Protein AF-A0A9P7BSB3-F1 (afdb_monomer)

Structure (mmCIF, N/CA/C/O backbone):
data_AF-A0A9P7BSB3-F1
#
_entry.id   AF-A0A9P7BSB3-F1
#
loop_
_atom_site.group_PDB
_atom_site.id
_atom_site.type_symbol
_atom_site.label_atom_id
_atom_site.label_alt_id
_atom_site.label_comp_id
_atom_site.label_asym_id
_atom_site.label_entity_id
_atom_site.label_seq_id
_atom_site.pdbx_PDB_ins_code
_atom_site.Cartn_x
_atom_site.Cartn_y
_atom_site.Cartn_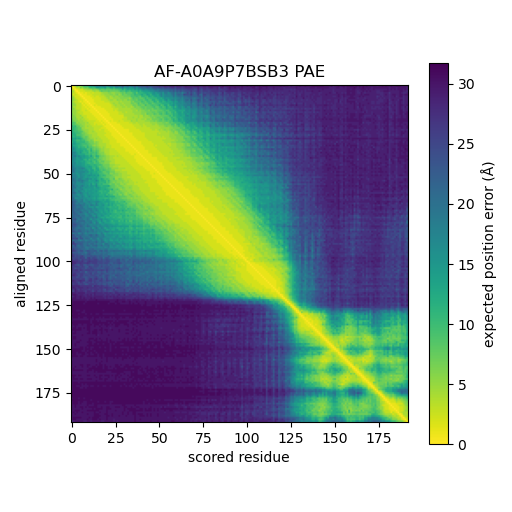z
_atom_site.occupancy
_atom_site.B_iso_or_equiv
_atom_site.auth_seq_id
_atom_site.auth_comp_id
_atom_site.auth_asym_id
_atom_site.auth_atom_id
_atom_site.pdbx_PDB_model_num
ATOM 1 N N . MET A 1 1 ? 65.773 14.808 -82.970 1.00 57.97 1 MET A N 1
ATOM 2 C CA . MET A 1 1 ? 66.003 14.255 -81.612 1.00 57.97 1 MET A CA 1
ATOM 3 C C . MET A 1 1 ? 65.118 14.932 -80.564 1.00 57.97 1 MET A C 1
ATOM 5 O O . MET A 1 1 ? 64.628 14.236 -79.691 1.00 57.97 1 MET A O 1
ATOM 9 N N . THR A 1 2 ? 64.857 16.239 -80.660 1.00 67.69 2 THR A N 1
ATOM 10 C CA . THR A 1 2 ? 64.047 17.021 -79.703 1.00 67.69 2 THR A CA 1
ATOM 11 C C . THR A 1 2 ? 62.534 16.768 -79.773 1.00 67.69 2 THR A C 1
ATOM 13 O O . THR A 1 2 ? 61.928 16.518 -78.739 1.00 67.69 2 THR A O 1
ATOM 16 N N . GLU A 1 3 ? 61.927 16.705 -80.962 1.00 70.25 3 GLU A N 1
ATOM 17 C CA . GLU A 1 3 ? 60.458 16.558 -81.096 1.00 70.25 3 GLU A CA 1
ATOM 18 C C . GLU A 1 3 ? 59.905 15.220 -80.573 1.00 70.25 3 GLU A C 1
ATOM 20 O O . GLU A 1 3 ? 58.842 15.169 -79.957 1.00 70.25 3 GLU A O 1
ATOM 25 N N . GLN A 1 4 ? 60.626 14.111 -80.782 1.00 74.75 4 GLN A N 1
ATOM 26 C CA . GLN A 1 4 ? 60.221 12.813 -80.226 1.00 74.75 4 GLN A CA 1
ATOM 27 C C . GLN A 1 4 ? 60.309 12.808 -78.698 1.00 74.75 4 GLN A C 1
ATOM 29 O O . GLN A 1 4 ? 59.428 12.258 -78.043 1.00 74.75 4 GLN A O 1
ATOM 34 N N . TYR A 1 5 ? 61.340 13.438 -78.133 1.00 78.81 5 TYR A N 1
ATOM 35 C CA . TYR A 1 5 ? 61.522 13.529 -76.688 1.00 78.81 5 TYR A CA 1
ATOM 36 C C . TYR A 1 5 ? 60.441 14.398 -76.029 1.00 78.81 5 TYR A C 1
ATOM 38 O O . TYR A 1 5 ? 59.868 14.000 -75.018 1.00 78.81 5 TYR A O 1
ATOM 46 N N . GLU A 1 6 ? 60.086 15.531 -76.637 1.00 80.38 6 GLU A N 1
ATOM 47 C CA . GLU A 1 6 ? 58.977 16.380 -76.180 1.00 80.38 6 GLU A CA 1
ATOM 48 C C . GLU A 1 6 ? 57.633 15.645 -76.220 1.00 80.38 6 GLU A C 1
ATOM 50 O O . GLU A 1 6 ? 56.847 15.744 -75.277 1.00 80.38 6 GLU A O 1
ATOM 55 N N . LYS A 1 7 ? 57.394 14.831 -77.255 1.00 83.44 7 LYS A N 1
ATOM 56 C CA . LYS A 1 7 ? 56.188 14.000 -77.353 1.00 83.44 7 LYS A CA 1
ATOM 57 C C . LYS A 1 7 ? 56.125 12.932 -76.254 1.00 83.44 7 LYS A C 1
ATOM 59 O O . LYS A 1 7 ? 55.069 12.748 -75.653 1.00 83.44 7 LYS A O 1
ATOM 64 N N . TYR A 1 8 ? 57.240 12.262 -75.953 1.00 83.19 8 TYR A N 1
ATOM 65 C CA . TYR A 1 8 ? 57.310 11.310 -74.837 1.00 83.19 8 TYR A CA 1
ATOM 66 C C . TYR A 1 8 ? 57.095 11.990 -73.480 1.00 83.19 8 TYR A C 1
ATOM 68 O O . TYR A 1 8 ? 56.402 11.445 -72.619 1.00 83.19 8 TYR A O 1
ATOM 76 N N . LEU A 1 9 ? 57.640 13.194 -73.290 1.00 86.44 9 LEU A N 1
ATOM 77 C CA . LEU A 1 9 ? 57.445 13.967 -72.066 1.00 86.44 9 LEU A CA 1
ATOM 78 C C . LEU A 1 9 ? 55.970 14.360 -71.879 1.00 86.44 9 LEU A C 1
ATOM 80 O O . LEU A 1 9 ? 55.425 14.177 -70.792 1.00 86.44 9 LEU A O 1
ATOM 84 N N . GLN A 1 10 ? 55.303 14.825 -72.939 1.00 86.06 10 GLN A N 1
ATOM 85 C CA . GLN A 1 10 ? 53.870 15.147 -72.914 1.00 86.06 10 GLN A CA 1
ATOM 86 C C . GLN A 1 10 ? 53.008 13.916 -72.608 1.00 86.06 10 GLN A C 1
ATOM 88 O O . GLN A 1 10 ? 52.147 13.976 -71.734 1.00 86.06 10 GLN A O 1
ATOM 93 N N . GLN A 1 11 ? 53.287 12.778 -73.251 1.00 87.44 11 GLN A N 1
ATOM 94 C CA . GLN A 1 11 ? 52.581 11.521 -72.979 1.00 87.44 11 GLN A CA 1
ATOM 95 C C . GLN A 1 11 ? 52.765 11.057 -71.530 1.00 87.44 11 GLN A C 1
ATOM 97 O O . GLN A 1 11 ? 51.816 10.595 -70.903 1.00 87.44 11 GLN A O 1
ATOM 102 N N . THR A 1 12 ? 53.965 11.219 -70.968 1.00 87.62 12 THR A N 1
ATOM 103 C CA . THR A 1 12 ? 54.239 10.857 -69.570 1.00 87.62 12 THR A CA 1
ATOM 104 C C . THR A 1 12 ? 53.427 11.729 -68.608 1.00 87.62 12 THR A C 1
ATOM 106 O O . THR A 1 12 ? 52.788 11.205 -67.698 1.00 87.62 12 THR A O 1
ATOM 109 N N . GLN A 1 13 ? 53.352 13.042 -68.853 1.00 90.50 13 GLN A N 1
ATOM 110 C CA . GLN A 1 13 ? 52.530 13.961 -68.055 1.00 90.50 13 GLN A CA 1
ATOM 111 C C . GLN A 1 13 ? 51.026 13.663 -68.168 1.00 90.50 13 GLN A C 1
ATOM 113 O O . GLN A 1 13 ? 50.289 13.800 -67.191 1.00 90.50 13 GLN A O 1
ATOM 118 N N . GLU A 1 14 ? 50.546 13.259 -69.346 1.00 89.69 14 GLU A N 1
ATOM 119 C CA . GLU A 1 14 ? 49.157 12.825 -69.534 1.00 89.69 14 GLU A CA 1
ATOM 120 C C . GLU A 1 14 ? 48.855 11.541 -68.754 1.00 89.69 14 GLU A C 1
ATOM 122 O O . GLU A 1 14 ? 47.838 11.468 -68.061 1.00 89.69 14 GLU A O 1
ATOM 127 N N . VAL A 1 15 ? 49.761 10.561 -68.788 1.00 89.19 15 VAL A N 1
ATOM 128 C CA . VAL A 1 15 ? 49.636 9.320 -68.011 1.00 89.19 15 VAL A CA 1
ATOM 129 C C . VAL A 1 15 ? 49.637 9.607 -66.507 1.00 89.19 15 VAL A C 1
ATOM 131 O O . VAL A 1 15 ? 48.796 9.069 -65.788 1.00 89.19 15 VAL A O 1
ATOM 134 N N . GLU A 1 16 ? 50.504 10.493 -66.015 1.00 88.81 16 GLU A N 1
ATOM 135 C CA . GLU A 1 16 ? 50.523 10.898 -64.602 1.00 88.81 16 GLU A CA 1
ATOM 136 C C . GLU A 1 16 ? 49.209 11.564 -64.167 1.00 88.81 16 GLU A C 1
ATOM 138 O O . GLU A 1 16 ? 48.666 11.236 -63.107 1.00 88.81 16 GLU A O 1
ATOM 143 N N . LYS A 1 17 ? 48.645 12.446 -65.004 1.00 91.06 17 LYS A N 1
ATOM 144 C CA . LYS A 1 17 ? 47.336 13.073 -64.749 1.00 91.06 17 LYS A CA 1
ATOM 145 C C . LYS A 1 17 ? 46.206 12.044 -64.711 1.00 91.06 17 LYS A C 1
ATOM 147 O O . LYS A 1 17 ? 45.348 12.113 -63.829 1.00 91.06 17 LYS A O 1
ATOM 152 N N . LEU A 1 18 ? 46.211 11.073 -65.626 1.00 89.62 18 LEU A N 1
ATOM 153 C CA . LEU A 1 18 ? 45.222 9.991 -65.649 1.00 89.62 18 LEU A CA 1
ATOM 154 C C . LEU A 1 18 ? 45.340 9.091 -64.412 1.00 89.62 18 LEU A C 1
ATOM 156 O O . LEU A 1 18 ? 44.328 8.784 -63.784 1.00 89.62 18 LEU A O 1
ATOM 160 N N . LEU A 1 19 ? 46.559 8.730 -64.001 1.00 89.44 19 LEU A N 1
ATOM 161 C CA . LEU A 1 19 ? 46.796 7.948 -62.783 1.00 89.44 19 LEU A CA 1
ATOM 162 C C . LEU A 1 19 ? 46.324 8.686 -61.522 1.00 89.44 19 LEU A C 1
ATOM 164 O O . LEU A 1 19 ? 45.730 8.068 -60.636 1.00 89.44 19 LEU A O 1
ATOM 168 N N . ALA A 1 20 ? 46.538 10.002 -61.438 1.00 90.81 20 ALA A N 1
ATOM 169 C CA . ALA A 1 20 ? 46.022 10.822 -60.342 1.00 90.81 20 ALA A CA 1
ATOM 170 C C . ALA A 1 20 ? 44.482 10.871 -60.331 1.00 90.81 20 ALA A C 1
ATOM 172 O O . ALA A 1 20 ? 43.870 10.743 -59.270 1.00 90.81 20 ALA A O 1
ATOM 173 N N . SER A 1 21 ? 43.851 10.988 -61.504 1.00 91.69 21 SER A N 1
ATOM 174 C CA . SER A 1 21 ? 42.390 10.961 -61.643 1.00 91.69 21 SER A CA 1
ATOM 175 C C . SER A 1 21 ? 41.790 9.614 -61.220 1.00 91.69 21 SER A C 1
ATOM 177 O O . SER A 1 21 ? 40.811 9.591 -60.475 1.00 91.69 21 SER A O 1
ATOM 179 N N . ILE A 1 22 ? 42.413 8.492 -61.600 1.00 93.06 22 ILE A N 1
ATOM 180 C CA . ILE A 1 22 ? 41.983 7.146 -61.184 1.00 93.06 22 ILE A CA 1
ATOM 181 C C . ILE A 1 22 ? 42.044 7.000 -59.658 1.00 93.06 22 ILE A C 1
ATOM 183 O O . ILE A 1 22 ? 41.072 6.556 -59.048 1.00 93.06 22 ILE A O 1
ATOM 187 N N . LYS A 1 23 ? 43.143 7.435 -59.026 1.00 94.06 23 LYS A N 1
ATOM 188 C CA . LYS A 1 23 ? 43.273 7.424 -57.558 1.00 94.06 23 LYS A CA 1
ATOM 189 C C . LYS A 1 23 ? 42.206 8.285 -56.879 1.00 94.06 23 LYS A C 1
ATOM 191 O O . LYS A 1 23 ? 41.626 7.867 -55.880 1.00 94.06 23 LYS A O 1
ATOM 196 N N . ALA A 1 24 ? 41.912 9.466 -57.424 1.00 93.31 24 ALA A N 1
ATOM 197 C CA . ALA A 1 24 ? 40.858 10.331 -56.899 1.00 93.31 24 ALA A CA 1
ATOM 198 C C . ALA A 1 24 ? 39.469 9.670 -56.992 1.00 93.31 24 ALA A C 1
ATOM 200 O O . ALA A 1 24 ? 38.703 9.715 -56.031 1.00 93.31 24 ALA A O 1
ATOM 201 N N . LEU A 1 25 ? 39.157 9.002 -58.108 1.00 94.12 25 LEU A N 1
ATOM 202 C CA . LEU A 1 25 ? 37.901 8.261 -58.278 1.00 94.12 25 LEU A CA 1
ATOM 203 C C . LEU A 1 25 ? 37.776 7.092 -57.293 1.00 94.12 25 LEU A C 1
ATOM 205 O O . LEU A 1 25 ? 36.690 6.840 -56.766 1.00 94.12 25 LEU A O 1
ATOM 209 N N . GLU A 1 26 ? 38.874 6.391 -57.016 1.00 95.69 26 GLU A N 1
ATOM 210 C CA . GLU A 1 26 ? 38.892 5.314 -56.028 1.00 95.69 26 GLU A CA 1
ATOM 211 C C . GLU A 1 26 ? 38.619 5.837 -54.612 1.00 95.69 26 GLU A C 1
ATOM 213 O O . GLU A 1 26 ? 37.775 5.277 -53.909 1.00 95.69 26 GLU A O 1
ATOM 218 N N . LEU A 1 27 ? 39.240 6.956 -54.228 1.00 94.94 27 LEU A N 1
ATOM 219 C CA . LEU A 1 27 ? 38.981 7.620 -52.946 1.00 94.94 27 LEU A CA 1
ATOM 220 C C . LEU A 1 27 ? 37.528 8.098 -52.828 1.00 94.94 27 LEU A C 1
ATOM 222 O O . LEU A 1 27 ? 36.906 7.899 -51.788 1.00 94.94 27 LEU A O 1
ATOM 226 N N . ILE A 1 28 ? 36.943 8.655 -53.895 1.00 95.38 28 ILE A N 1
ATOM 227 C CA . ILE A 1 28 ? 35.519 9.036 -53.913 1.00 95.38 28 ILE A CA 1
ATOM 228 C C . ILE A 1 28 ? 34.630 7.806 -53.692 1.00 95.38 28 ILE A C 1
ATOM 230 O O . ILE A 1 28 ? 33.678 7.856 -52.912 1.00 95.38 28 ILE A O 1
ATOM 234 N N . LYS A 1 29 ? 34.948 6.677 -54.336 1.00 96.00 29 LYS A N 1
ATOM 235 C CA . LYS A 1 29 ? 34.199 5.426 -54.164 1.00 96.00 29 LYS A CA 1
ATOM 236 C C . LYS A 1 29 ? 34.317 4.877 -52.740 1.00 96.00 29 LYS A C 1
ATOM 238 O O . LYS A 1 29 ? 33.329 4.377 -52.208 1.00 96.00 29 LYS A O 1
ATOM 243 N N . GLN A 1 30 ? 35.498 4.957 -52.127 1.00 96.12 30 GLN A N 1
ATOM 244 C CA . GLN A 1 30 ? 35.712 4.552 -50.734 1.00 96.12 30 GLN A CA 1
ATOM 245 C C . GLN A 1 30 ? 34.967 5.471 -49.759 1.00 96.12 30 GLN A C 1
ATOM 247 O O . GLN A 1 30 ? 34.263 4.968 -48.888 1.00 96.12 30 GLN A O 1
ATOM 252 N N . ASN A 1 31 ? 35.030 6.791 -49.957 1.00 95.94 31 ASN A N 1
ATOM 253 C CA . ASN A 1 31 ? 34.291 7.763 -49.150 1.00 95.94 31 ASN A CA 1
ATOM 254 C C . ASN A 1 31 ? 32.783 7.543 -49.232 1.00 95.94 31 ASN A C 1
ATOM 256 O O . ASN A 1 31 ? 32.122 7.564 -48.202 1.00 95.94 31 ASN A O 1
ATOM 260 N N . LYS A 1 32 ? 32.246 7.261 -50.425 1.00 95.88 32 LYS A N 1
ATOM 261 C CA . LYS A 1 32 ? 30.823 6.947 -50.575 1.00 95.88 32 LYS A CA 1
ATOM 262 C C . LYS A 1 32 ? 30.431 5.701 -49.779 1.00 95.88 32 LYS A C 1
ATOM 264 O O . LYS A 1 32 ? 29.471 5.740 -49.028 1.00 95.88 32 LYS A O 1
ATOM 269 N N . LYS A 1 33 ? 31.218 4.623 -49.865 1.00 96.44 33 LYS A N 1
ATOM 270 C CA . LYS A 1 33 ? 30.973 3.408 -49.068 1.00 96.44 33 LYS A CA 1
ATOM 271 C C . LYS A 1 33 ? 31.035 3.666 -47.562 1.00 96.44 33 LYS A C 1
ATOM 273 O O . LYS A 1 33 ? 30.240 3.103 -46.813 1.00 96.44 33 LYS A O 1
ATOM 278 N N . LEU A 1 34 ? 31.996 4.476 -47.116 1.00 96.56 34 LEU A N 1
ATOM 279 C CA . LEU A 1 34 ? 32.112 4.861 -45.710 1.00 96.56 34 LEU A CA 1
ATOM 280 C C . LEU A 1 34 ? 30.906 5.688 -45.269 1.00 96.56 34 LEU A C 1
ATOM 282 O O . LEU A 1 34 ? 30.353 5.407 -44.212 1.00 96.56 34 LEU A O 1
ATOM 286 N N . GLN A 1 35 ? 30.470 6.643 -46.088 1.00 96.25 35 GLN A N 1
ATOM 287 C CA . GLN A 1 35 ? 29.276 7.438 -45.825 1.00 96.25 35 GLN A CA 1
ATOM 288 C C . GLN A 1 35 ? 28.031 6.550 -45.709 1.00 96.25 35 GLN A C 1
ATOM 290 O O . GLN A 1 35 ? 27.344 6.627 -44.696 1.00 96.25 35 GLN A O 1
ATOM 295 N N . ASP A 1 36 ? 27.810 5.644 -46.668 1.00 96.75 36 ASP A N 1
ATOM 296 C CA . ASP A 1 36 ? 26.681 4.705 -46.642 1.00 96.75 36 ASP A CA 1
ATOM 297 C C . ASP A 1 36 ? 26.705 3.840 -45.361 1.00 96.75 36 ASP A C 1
ATOM 299 O O . ASP A 1 36 ? 25.671 3.586 -44.746 1.00 96.75 36 ASP A O 1
ATOM 303 N N . THR A 1 37 ? 27.895 3.413 -44.919 1.00 96.88 37 THR A N 1
ATOM 304 C CA . THR A 1 37 ? 28.059 2.626 -43.683 1.00 96.88 37 THR A CA 1
ATOM 305 C C . THR A 1 37 ? 27.740 3.462 -42.443 1.00 96.88 37 THR A C 1
ATOM 307 O O . THR A 1 37 ? 27.038 2.997 -41.548 1.00 96.88 37 THR A O 1
ATOM 310 N N . VAL A 1 38 ? 28.240 4.700 -42.377 1.00 96.81 38 VAL A N 1
ATOM 311 C CA . VAL A 1 38 ? 27.984 5.607 -41.250 1.00 96.81 38 VAL A CA 1
ATOM 312 C C . VAL A 1 38 ? 26.493 5.911 -41.143 1.00 96.81 38 VAL A C 1
ATOM 314 O O . VAL A 1 38 ? 25.944 5.784 -40.051 1.00 96.81 38 VAL A O 1
ATOM 317 N N . GLU A 1 39 ? 25.829 6.225 -42.257 1.00 97.00 39 GLU A N 1
ATOM 318 C CA . GLU A 1 39 ? 24.384 6.483 -42.293 1.00 97.00 39 GLU A CA 1
ATOM 319 C C . GLU A 1 39 ? 23.592 5.273 -41.775 1.00 97.00 39 GLU A C 1
ATOM 321 O O . GLU A 1 39 ? 22.796 5.416 -40.848 1.00 97.00 39 GLU A O 1
ATOM 326 N N . GLN A 1 40 ? 23.904 4.059 -42.245 1.00 96.50 40 GLN A N 1
ATOM 327 C CA . GLN A 1 40 ? 23.260 2.833 -41.754 1.00 96.50 40 GLN A CA 1
ATOM 328 C C . GLN A 1 40 ? 23.472 2.602 -40.253 1.00 96.50 40 GLN A C 1
ATOM 330 O O . GLN A 1 40 ? 22.536 2.246 -39.535 1.00 96.50 40 GLN A O 1
ATOM 335 N N . THR A 1 41 ? 24.698 2.798 -39.755 1.00 95.94 41 THR A N 1
ATOM 336 C CA . THR A 1 41 ? 24.980 2.629 -38.320 1.00 95.94 41 THR A CA 1
ATOM 337 C C . THR A 1 41 ? 24.279 3.681 -37.467 1.00 95.94 41 THR A C 1
ATOM 339 O O . THR A 1 41 ? 23.830 3.370 -36.363 1.00 95.94 41 THR A O 1
ATOM 342 N N . PHE A 1 42 ? 24.152 4.906 -37.977 1.00 96.44 42 PHE A N 1
ATOM 343 C CA . PHE A 1 42 ? 23.465 5.991 -37.294 1.00 96.44 42 PHE A CA 1
ATOM 344 C C . PHE A 1 42 ? 21.956 5.745 -37.227 1.00 96.44 42 PHE A C 1
ATOM 346 O O . PHE A 1 42 ? 21.364 5.902 -36.159 1.00 96.44 42 PHE A O 1
ATOM 353 N N . ASP A 1 43 ? 21.347 5.289 -38.322 1.00 96.50 43 ASP A N 1
ATOM 354 C CA . ASP A 1 43 ? 19.925 4.944 -38.353 1.00 96.50 43 ASP A CA 1
ATOM 355 C C . ASP A 1 43 ? 19.605 3.789 -37.399 1.00 96.50 43 ASP A C 1
ATOM 357 O O . ASP A 1 43 ? 18.646 3.873 -36.627 1.00 96.50 43 ASP A O 1
ATOM 361 N N . LEU A 1 44 ? 20.449 2.751 -37.370 1.00 96.81 44 LEU A N 1
ATOM 362 C CA . LEU A 1 44 ? 20.300 1.638 -36.431 1.00 96.81 44 LEU A CA 1
ATOM 363 C C . LEU A 1 44 ? 20.449 2.100 -34.976 1.00 96.81 44 LEU A C 1
ATOM 365 O O . LEU A 1 44 ? 19.658 1.714 -34.116 1.00 96.81 44 LEU A O 1
ATOM 369 N N . TYR A 1 45 ? 21.446 2.943 -34.691 1.00 96.44 45 TYR A N 1
ATOM 370 C CA . TYR A 1 45 ? 21.634 3.519 -33.361 1.00 96.44 45 TYR A CA 1
ATOM 371 C C . TYR A 1 45 ? 20.407 4.322 -32.927 1.00 96.44 45 TYR A C 1
ATOM 373 O O . TYR A 1 45 ? 19.908 4.129 -31.819 1.00 96.44 45 TYR A O 1
ATOM 381 N N . LYS A 1 46 ? 19.894 5.190 -33.803 1.00 96.44 46 LYS A N 1
ATOM 382 C CA . LYS A 1 46 ? 18.726 6.028 -33.528 1.00 96.44 46 LYS A CA 1
ATOM 383 C C . LYS A 1 46 ? 17.479 5.187 -33.279 1.00 96.44 46 LYS A C 1
ATOM 385 O O . LYS A 1 46 ? 16.743 5.470 -32.339 1.00 96.44 46 LYS A O 1
ATOM 390 N N . HIS A 1 47 ? 17.258 4.152 -34.085 1.00 95.94 47 HIS A N 1
ATOM 391 C CA . HIS A 1 47 ? 16.136 3.238 -33.903 1.00 95.94 47 HIS A CA 1
ATOM 392 C C . HIS A 1 47 ? 16.206 2.531 -32.543 1.00 95.94 47 HIS A C 1
ATOM 394 O O . HIS A 1 47 ? 15.287 2.678 -31.742 1.00 95.94 47 HIS A O 1
ATOM 400 N N . ASN A 1 48 ? 17.337 1.891 -32.229 1.00 96.19 48 ASN A N 1
ATOM 401 C CA . ASN A 1 48 ? 17.536 1.196 -30.953 1.00 96.19 48 ASN A CA 1
ATOM 402 C C . ASN A 1 48 ? 17.428 2.142 -29.749 1.00 96.19 48 ASN A C 1
ATOM 404 O O . ASN A 1 48 ? 16.904 1.773 -28.698 1.00 96.19 48 ASN A O 1
ATOM 408 N N . HIS A 1 49 ? 17.956 3.361 -29.878 1.00 95.81 49 HIS A N 1
ATOM 409 C CA . HIS A 1 49 ? 17.883 4.362 -28.822 1.00 95.81 49 HIS A CA 1
ATOM 410 C C . HIS A 1 49 ? 16.438 4.800 -28.572 1.00 95.81 49 HIS A C 1
ATOM 412 O O . HIS A 1 49 ? 16.034 4.898 -27.417 1.00 95.81 49 HIS A O 1
ATOM 418 N N . ASN A 1 50 ? 15.660 5.036 -29.630 1.00 96.56 50 ASN A N 1
ATOM 419 C CA . ASN A 1 50 ? 14.257 5.420 -29.508 1.00 96.56 50 ASN A CA 1
ATOM 420 C C . ASN A 1 50 ? 13.417 4.292 -28.901 1.00 96.56 50 ASN A C 1
ATOM 422 O O . ASN A 1 50 ?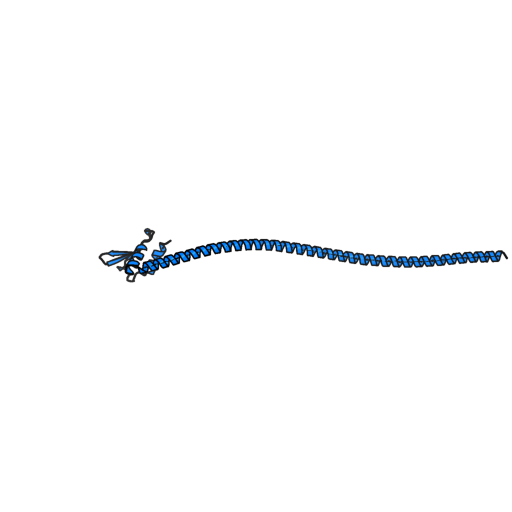 12.704 4.540 -27.940 1.00 96.56 50 ASN A O 1
ATOM 426 N N . GLU A 1 51 ? 13.570 3.049 -29.365 1.00 96.69 51 GLU A N 1
ATOM 427 C CA . GLU A 1 51 ? 12.845 1.911 -28.780 1.00 96.69 51 GLU A CA 1
ATOM 428 C C . GLU A 1 51 ? 13.166 1.729 -27.293 1.00 96.69 51 GLU A C 1
ATOM 430 O O . GLU A 1 51 ? 12.277 1.498 -26.473 1.00 96.69 51 GLU A O 1
ATOM 435 N N . ARG A 1 52 ? 14.442 1.876 -26.918 1.00 96.69 52 ARG A N 1
ATOM 436 C CA . ARG A 1 52 ? 14.850 1.798 -25.515 1.00 96.69 52 ARG A CA 1
ATOM 437 C C . ARG A 1 52 ? 14.304 2.963 -24.695 1.00 96.69 52 ARG A C 1
ATOM 439 O O . ARG A 1 52 ? 13.923 2.752 -23.547 1.00 96.69 52 ARG A O 1
ATOM 446 N N . HIS A 1 53 ? 14.296 4.170 -25.252 1.00 96.94 53 HIS A N 1
ATOM 447 C CA . HIS A 1 53 ? 13.733 5.343 -24.594 1.00 96.94 53 HIS A CA 1
ATOM 448 C C . HIS A 1 53 ? 12.238 5.147 -24.330 1.00 96.94 53 HIS A C 1
ATOM 450 O O . HIS A 1 53 ? 11.813 5.255 -23.184 1.00 96.94 53 HIS A O 1
ATOM 456 N N . ASP A 1 54 ? 11.477 4.757 -25.352 1.00 96.44 54 ASP A N 1
ATOM 457 C CA . ASP A 1 54 ? 10.036 4.519 -25.249 1.00 96.44 54 ASP A CA 1
ATOM 458 C C . ASP A 1 54 ? 9.729 3.382 -24.260 1.00 96.44 54 ASP A C 1
ATOM 460 O O . ASP A 1 54 ? 8.811 3.480 -23.446 1.00 96.44 54 ASP A O 1
ATOM 464 N N . SER A 1 55 ? 10.539 2.316 -24.260 1.00 96.94 55 SER A N 1
ATOM 465 C CA . SER A 1 55 ? 10.418 1.226 -23.284 1.00 96.94 55 SER A CA 1
ATOM 466 C C . SER A 1 55 ? 10.636 1.703 -21.847 1.00 96.94 55 SER A C 1
ATOM 468 O O . SER A 1 55 ? 9.882 1.309 -20.960 1.00 96.94 55 SER A O 1
ATOM 470 N N . LEU A 1 56 ? 11.658 2.527 -21.602 1.00 97.12 56 LEU A N 1
ATOM 471 C CA . LEU A 1 56 ? 11.954 3.049 -20.266 1.00 97.12 56 LEU A CA 1
ATOM 472 C C . LEU A 1 56 ? 10.907 4.068 -19.808 1.00 97.12 56 LEU A C 1
ATOM 474 O O . LEU A 1 56 ? 10.579 4.119 -18.626 1.00 97.12 56 LEU A O 1
ATOM 478 N N . GLU A 1 57 ? 10.369 4.869 -20.727 1.00 97.50 57 GLU A N 1
ATOM 479 C CA . GLU A 1 57 ? 9.297 5.819 -20.431 1.00 97.50 57 GLU A CA 1
ATOM 480 C C . GLU A 1 57 ? 8.006 5.092 -20.027 1.00 97.50 57 GLU A C 1
ATOM 482 O O . GLU A 1 57 ? 7.377 5.461 -19.032 1.00 97.50 57 GLU A O 1
ATOM 487 N N . ASN A 1 58 ? 7.674 3.998 -20.721 1.00 97.38 58 ASN A N 1
ATOM 488 C CA . ASN A 1 58 ? 6.558 3.127 -20.355 1.00 97.38 58 ASN A CA 1
ATOM 489 C C . ASN A 1 58 ? 6.774 2.451 -18.994 1.00 97.38 58 ASN A C 1
ATOM 491 O O . ASN A 1 58 ? 5.881 2.485 -18.148 1.00 97.38 58 ASN A O 1
ATOM 495 N N . GLU A 1 59 ? 7.961 1.893 -18.738 1.00 97.69 59 GLU A N 1
ATOM 496 C CA . GLU A 1 59 ? 8.278 1.266 -17.447 1.00 97.69 59 GLU A CA 1
ATOM 497 C C . GLU A 1 59 ? 8.184 2.277 -16.291 1.00 97.69 59 GLU A C 1
ATOM 499 O O . GLU A 1 59 ? 7.614 1.991 -15.237 1.00 97.69 59 GLU A O 1
ATOM 504 N N . LEU A 1 60 ? 8.675 3.501 -16.500 1.00 97.50 60 LEU A N 1
ATOM 505 C CA . LEU A 1 60 ? 8.585 4.579 -15.519 1.00 97.50 60 LEU A CA 1
ATOM 506 C C . LEU A 1 60 ? 7.132 4.992 -15.257 1.00 97.50 60 LEU A C 1
ATOM 508 O O . LEU A 1 60 ? 6.771 5.277 -14.113 1.00 97.50 60 LEU A O 1
ATOM 512 N N . TYR A 1 61 ? 6.291 5.021 -16.293 1.00 97.81 61 TYR A N 1
ATOM 513 C CA . TYR A 1 61 ? 4.863 5.275 -16.138 1.00 97.81 61 TYR A CA 1
ATOM 514 C C . TYR A 1 61 ? 4.179 4.175 -15.314 1.00 97.81 61 TYR A C 1
ATOM 516 O O . TYR A 1 61 ? 3.484 4.487 -14.347 1.00 97.81 61 TYR A O 1
ATOM 524 N N . GLU A 1 62 ? 4.426 2.901 -15.625 1.00 97.75 62 GLU A N 1
ATOM 525 C CA . GLU A 1 62 ? 3.875 1.773 -14.862 1.00 97.75 62 GLU A CA 1
ATOM 526 C C . GLU A 1 62 ? 4.305 1.798 -13.391 1.00 97.75 62 GLU A C 1
ATOM 528 O O . GLU A 1 62 ? 3.491 1.554 -12.497 1.00 97.75 62 GLU A O 1
ATOM 533 N N . LEU A 1 63 ? 5.573 2.124 -13.121 1.00 97.75 63 LEU A N 1
ATOM 534 C CA . LEU A 1 63 ? 6.081 2.253 -11.757 1.00 97.75 63 LEU A CA 1
ATOM 535 C C . LEU A 1 63 ? 5.392 3.386 -10.993 1.00 97.75 63 LEU A C 1
ATOM 537 O O . LEU A 1 63 ? 5.029 3.187 -9.837 1.00 97.75 63 LEU A O 1
ATOM 541 N N . LYS A 1 64 ? 5.143 4.536 -11.631 1.00 97.44 64 LYS A N 1
ATOM 542 C CA . LYS A 1 64 ? 4.396 5.643 -11.009 1.00 97.44 64 LYS A CA 1
ATOM 543 C C . LYS A 1 64 ? 2.955 5.267 -10.680 1.00 97.44 64 LYS A C 1
ATOM 545 O O . LYS A 1 64 ? 2.444 5.684 -9.643 1.00 97.44 64 LYS A O 1
ATOM 550 N N . VAL A 1 65 ? 2.297 4.495 -11.545 1.00 97.81 65 VAL A N 1
ATOM 551 C CA . VAL A 1 65 ? 0.937 4.001 -11.284 1.00 97.81 65 VAL A CA 1
ATOM 552 C C . VAL A 1 65 ? 0.939 3.074 -10.068 1.00 97.81 65 VAL A C 1
ATOM 554 O O . VAL A 1 65 ? 0.182 3.309 -9.130 1.00 97.81 65 VAL A O 1
ATOM 557 N N . LYS A 1 66 ? 1.854 2.096 -10.021 1.00 97.25 66 LYS A N 1
ATOM 558 C CA . LYS A 1 66 ? 1.995 1.186 -8.870 1.00 97.25 66 LYS A CA 1
ATOM 559 C C . LYS A 1 66 ? 2.348 1.922 -7.578 1.00 97.25 66 LYS A C 1
ATOM 561 O O . LYS A 1 66 ? 1.830 1.590 -6.518 1.00 97.25 66 LYS A O 1
ATOM 566 N N . GLU A 1 67 ? 3.222 2.924 -7.646 1.00 97.25 67 GLU A N 1
ATOM 567 C CA . GLU A 1 67 ? 3.565 3.757 -6.491 1.00 97.25 67 GLU A CA 1
ATOM 568 C C . GLU A 1 67 ? 2.329 4.492 -5.953 1.00 97.25 67 GLU A C 1
ATOM 570 O O . GLU A 1 67 ? 2.085 4.481 -4.746 1.00 97.25 67 GLU A O 1
ATOM 575 N N . ALA A 1 68 ? 1.507 5.068 -6.835 1.00 97.06 68 ALA A N 1
ATOM 576 C CA . ALA A 1 68 ? 0.267 5.732 -6.442 1.00 97.06 68 ALA A CA 1
ATOM 577 C C . ALA A 1 68 ? -0.743 4.762 -5.800 1.00 97.06 68 ALA A C 1
ATOM 579 O O . ALA A 1 68 ? -1.352 5.107 -4.785 1.00 97.06 68 ALA A O 1
ATOM 580 N N . GLU A 1 69 ? -0.882 3.548 -6.341 1.00 97.25 69 GLU A N 1
ATOM 581 C CA . GLU A 1 69 ? -1.728 2.490 -5.769 1.00 97.25 69 GLU A CA 1
ATOM 582 C C . GLU A 1 69 ? -1.268 2.106 -4.356 1.00 97.25 69 GLU A C 1
ATOM 584 O O . GLU A 1 69 ? -2.066 2.114 -3.419 1.00 97.25 69 GLU A O 1
ATOM 589 N N . ILE A 1 70 ? 0.034 1.867 -4.165 1.00 97.69 70 ILE A N 1
ATOM 590 C CA . ILE A 1 70 ? 0.606 1.520 -2.855 1.00 97.69 70 ILE A CA 1
ATOM 591 C C . ILE A 1 70 ? 0.401 2.652 -1.841 1.00 97.69 70 ILE A C 1
ATOM 593 O O . ILE A 1 70 ? 0.061 2.395 -0.684 1.00 97.69 70 ILE A O 1
ATOM 597 N N . ILE A 1 71 ? 0.590 3.910 -2.251 1.00 97.06 71 ILE A N 1
ATOM 598 C CA . ILE A 1 71 ? 0.351 5.072 -1.384 1.00 97.06 71 ILE A CA 1
ATOM 599 C C . ILE A 1 71 ? -1.117 5.117 -0.943 1.00 97.06 71 ILE A C 1
ATOM 601 O O . ILE A 1 71 ? -1.401 5.365 0.233 1.00 97.06 71 ILE A O 1
ATOM 605 N N . GLN A 1 72 ? -2.052 4.854 -1.859 1.00 97.25 72 GLN A N 1
ATOM 606 C CA . GLN A 1 72 ? -3.472 4.808 -1.532 1.00 97.25 72 GLN A CA 1
ATOM 607 C C . GLN A 1 72 ? -3.790 3.672 -0.549 1.00 97.25 72 GLN A C 1
ATOM 609 O O . GLN A 1 72 ? -4.409 3.925 0.487 1.00 97.25 72 GLN A O 1
ATOM 614 N N . GLU A 1 73 ? -3.326 2.451 -0.821 1.00 97.38 73 GLU A N 1
ATOM 615 C CA . GLU A 1 73 ? -3.522 1.300 0.069 1.00 97.38 73 GLU A CA 1
ATOM 616 C C . GLU A 1 73 ? -2.951 1.559 1.468 1.00 97.38 73 GLU A C 1
ATOM 618 O O . GLU A 1 73 ? -3.591 1.267 2.484 1.00 97.38 73 GLU A O 1
ATOM 623 N N . TYR A 1 74 ? -1.764 2.165 1.539 1.00 97.50 74 TYR A N 1
ATOM 624 C CA . TYR A 1 74 ? -1.140 2.544 2.799 1.00 97.50 74 TYR A CA 1
ATOM 625 C C . TYR A 1 74 ? -1.998 3.546 3.580 1.00 97.50 74 TYR A C 1
ATOM 627 O O . TYR A 1 74 ? -2.231 3.366 4.779 1.00 97.50 74 TYR A O 1
ATOM 635 N N . HIS A 1 75 ? -2.532 4.574 2.915 1.00 97.25 75 HIS A N 1
ATOM 636 C CA . HIS A 1 75 ? -3.431 5.532 3.555 1.00 97.25 75 HIS A CA 1
ATOM 637 C C . HIS A 1 75 ? -4.713 4.876 4.080 1.00 97.25 75 HIS A C 1
ATOM 639 O O . HIS A 1 75 ? -5.135 5.170 5.204 1.00 97.25 75 HIS A O 1
ATOM 645 N N . GLU A 1 76 ? -5.317 3.966 3.317 1.00 97.44 76 GLU A N 1
ATOM 646 C CA . GLU A 1 76 ? -6.501 3.219 3.749 1.00 97.44 76 GLU A CA 1
ATOM 647 C C . GLU A 1 76 ? -6.205 2.328 4.965 1.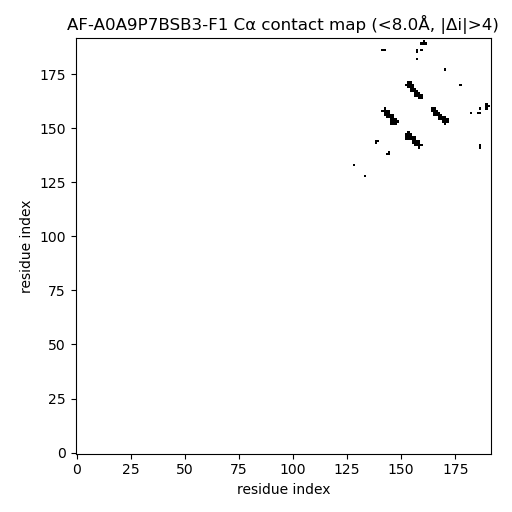00 97.44 76 GLU A C 1
ATOM 649 O O . GLU A 1 76 ? -7.004 2.269 5.909 1.00 97.44 76 GLU A O 1
ATOM 654 N N . LEU A 1 77 ? -5.037 1.680 4.992 1.00 97.25 77 LEU A N 1
ATOM 655 C CA . LEU A 1 77 ? -4.570 0.896 6.135 1.00 97.25 77 LEU A CA 1
ATOM 656 C C . LEU A 1 77 ? -4.360 1.766 7.375 1.00 97.25 77 LEU A C 1
ATOM 658 O O . LEU A 1 77 ? -4.820 1.389 8.455 1.00 97.25 77 LEU A O 1
ATOM 662 N N . CYS A 1 78 ? -3.736 2.938 7.241 1.00 97.00 78 CYS A N 1
ATOM 663 C CA . CYS A 1 78 ? -3.576 3.881 8.349 1.00 97.00 78 CYS A CA 1
ATOM 664 C C . CYS A 1 78 ? -4.931 4.300 8.931 1.00 97.00 78 CYS A C 1
ATOM 666 O O . CYS A 1 78 ? -5.133 4.207 10.141 1.00 97.00 78 CYS A O 1
ATOM 668 N N . GLN A 1 79 ? -5.892 4.679 8.082 1.00 96.50 79 GLN A N 1
ATOM 669 C CA . GLN A 1 79 ? -7.236 5.055 8.534 1.00 96.50 79 GLN A CA 1
ATOM 670 C C . GLN A 1 79 ? -7.958 3.900 9.234 1.00 96.50 79 GLN A C 1
ATOM 672 O O . GLN A 1 79 ? -8.644 4.099 10.241 1.00 96.50 79 GLN A O 1
ATOM 677 N N . ARG A 1 80 ? -7.817 2.675 8.715 1.00 96.75 80 ARG A N 1
ATOM 678 C CA . ARG A 1 80 ? -8.398 1.481 9.334 1.00 96.75 80 ARG A CA 1
ATOM 679 C C . ARG A 1 80 ? -7.766 1.200 10.697 1.00 96.75 80 ARG A C 1
ATOM 681 O O . ARG A 1 80 ? -8.486 0.907 11.647 1.00 96.75 80 ARG A O 1
ATOM 688 N N . ASN A 1 81 ? -6.450 1.344 10.808 1.00 96.81 81 ASN A N 1
ATOM 689 C CA . ASN A 1 81 ? -5.723 1.137 12.055 1.00 96.81 81 ASN A CA 1
ATOM 690 C C . ASN A 1 81 ? -6.109 2.181 13.119 1.00 96.81 81 ASN A C 1
ATOM 692 O O . ASN A 1 81 ? -6.344 1.839 14.274 1.00 96.81 81 ASN A O 1
ATOM 696 N N . GLU A 1 82 ? -6.292 3.446 12.729 1.00 96.31 82 GLU A N 1
ATOM 697 C CA . GLU A 1 82 ? -6.811 4.476 13.637 1.00 96.31 82 GLU A CA 1
ATOM 698 C C . GLU A 1 82 ? -8.215 4.153 14.163 1.00 96.31 82 GLU A C 1
ATOM 700 O O . GLU A 1 82 ? -8.499 4.378 15.343 1.00 96.31 82 GLU A O 1
ATOM 705 N N . LYS A 1 83 ? -9.100 3.620 13.309 1.00 96.25 83 LYS A N 1
ATOM 706 C CA . LYS A 1 83 ? -10.434 3.168 13.733 1.00 96.25 83 LYS A CA 1
ATOM 707 C C . LYS A 1 83 ? -10.330 2.021 14.734 1.00 96.25 83 LYS A C 1
ATOM 709 O O . LYS A 1 83 ? -10.916 2.122 15.810 1.00 96.25 83 LYS A O 1
ATOM 714 N N . PHE A 1 84 ? -9.533 0.997 14.427 1.00 96.56 84 PHE A N 1
ATOM 715 C CA . PHE A 1 84 ? -9.322 -0.131 15.334 1.00 96.56 84 PHE A CA 1
ATOM 716 C C . PHE A 1 84 ? -8.744 0.299 16.677 1.00 96.56 84 PHE A C 1
ATOM 718 O O . PHE A 1 84 ? -9.217 -0.153 17.714 1.00 96.56 84 PHE A O 1
ATOM 725 N N . LYS A 1 85 ? -7.788 1.231 16.687 1.00 96.62 85 LYS A N 1
ATOM 726 C CA . LYS A 1 85 ? -7.225 1.759 17.930 1.00 96.62 85 LYS A CA 1
ATOM 727 C C . LYS A 1 85 ? -8.291 2.432 18.800 1.00 96.62 85 LYS A C 1
ATOM 729 O O . LYS A 1 85 ? -8.359 2.173 19.997 1.00 96.62 85 LYS A O 1
ATOM 734 N N . LYS A 1 86 ? -9.167 3.250 18.205 1.00 95.31 86 LYS A N 1
ATOM 735 C CA . LYS A 1 86 ? -10.284 3.886 18.931 1.00 95.31 86 LYS A CA 1
ATOM 736 C C . LYS A 1 86 ? -11.283 2.859 19.466 1.00 95.31 86 LYS A C 1
ATOM 738 O O . LYS A 1 86 ? -11.786 3.016 20.578 1.00 95.31 86 LYS A O 1
ATOM 743 N N . GLU A 1 87 ? -11.587 1.826 18.685 1.00 95.56 87 GLU A N 1
ATOM 744 C CA . GLU A 1 87 ? -12.459 0.728 19.114 1.00 95.56 87 GLU A CA 1
ATOM 745 C C . GLU A 1 87 ? -11.842 -0.063 20.269 1.00 95.56 87 GLU A C 1
ATOM 747 O O . GLU A 1 87 ? -12.528 -0.323 21.257 1.00 95.56 87 GLU A O 1
ATOM 752 N N . GLN A 1 88 ? -10.543 -0.357 20.197 1.00 96.06 88 GLN A N 1
ATOM 753 C CA . GLN A 1 88 ? -9.799 -1.025 21.259 1.00 96.06 88 GLN A CA 1
ATOM 754 C C . GLN A 1 88 ? -9.789 -0.193 22.548 1.00 96.06 88 GLN A C 1
ATOM 756 O O . GLN A 1 88 ? -10.147 -0.705 23.604 1.00 96.06 88 GLN A O 1
ATOM 761 N N . GLU A 1 89 ? -9.482 1.105 22.474 1.00 95.94 89 GLU A N 1
ATOM 762 C CA . GLU A 1 89 ? -9.518 2.000 23.640 1.00 95.94 89 GLU A CA 1
ATOM 763 C C . GLU A 1 89 ? -10.918 2.067 24.278 1.00 95.94 89 GLU A C 1
ATOM 765 O O . GLU A 1 89 ? -11.058 2.165 25.501 1.00 95.94 89 GLU A O 1
ATOM 770 N N . LYS A 1 90 ? -11.982 2.019 23.464 1.00 95.94 90 LYS A N 1
ATOM 771 C CA . LYS A 1 90 ? -13.365 1.968 23.957 1.00 95.94 90 LYS A CA 1
ATOM 772 C C . LYS A 1 90 ? -13.665 0.633 24.638 1.00 95.94 90 LYS A C 1
ATOM 774 O O . LYS A 1 90 ? -14.304 0.634 25.690 1.00 95.94 90 LYS A O 1
ATOM 779 N N . LEU A 1 91 ? -13.215 -0.476 24.055 1.00 96.00 91 LEU A N 1
ATOM 780 C CA . LEU A 1 91 ? -13.390 -1.808 24.624 1.00 96.00 91 LEU A CA 1
ATOM 781 C C . LEU A 1 91 ? -12.674 -1.918 25.973 1.00 96.00 91 LEU A C 1
ATOM 783 O O . LEU A 1 91 ? -13.309 -2.288 26.951 1.00 96.00 91 LEU A O 1
ATOM 787 N N . GLU A 1 92 ? -11.416 -1.484 26.063 1.00 95.38 92 GLU A N 1
ATOM 788 C CA . GLU A 1 92 ? -10.643 -1.484 27.312 1.00 95.38 92 GLU A CA 1
ATOM 789 C C . GLU A 1 92 ? -11.321 -0.659 28.416 1.00 95.38 92 GLU A C 1
ATOM 791 O O . GLU A 1 92 ? -11.383 -1.085 29.569 1.00 95.38 92 GLU A O 1
ATOM 796 N N . LYS A 1 93 ? -11.886 0.509 28.079 1.00 94.44 93 LYS A N 1
ATOM 797 C CA . LYS A 1 93 ? -12.663 1.315 29.037 1.00 94.44 93 LYS A CA 1
ATOM 798 C C . LYS A 1 93 ? -13.921 0.598 29.518 1.00 94.44 93 LYS A C 1
ATOM 800 O O . LYS A 1 93 ? -14.259 0.713 30.693 1.00 94.44 93 LYS A O 1
ATOM 805 N N . ASN A 1 94 ? -14.622 -0.100 28.628 1.00 94.12 94 ASN A N 1
ATOM 806 C CA . ASN A 1 94 ? -15.814 -0.860 28.992 1.00 94.12 94 ASN A CA 1
ATOM 807 C C . ASN A 1 94 ? -15.462 -2.057 29.877 1.00 94.12 94 ASN A C 1
ATOM 809 O O . ASN A 1 94 ? -16.127 -2.251 30.888 1.00 94.12 94 ASN A O 1
ATOM 813 N N . THR A 1 95 ? -14.395 -2.792 29.556 1.00 94.38 95 THR A N 1
ATOM 814 C CA . THR A 1 95 ? -13.915 -3.913 30.374 1.00 94.38 95 THR A CA 1
ATOM 815 C C . THR A 1 95 ? -13.578 -3.452 31.789 1.00 94.38 95 THR A C 1
ATOM 817 O O . THR A 1 95 ? -14.075 -4.031 32.744 1.00 94.38 95 THR A O 1
ATOM 820 N N . ARG A 1 96 ? -12.847 -2.338 31.943 1.00 92.12 96 ARG A N 1
ATOM 821 C CA . ARG A 1 96 ? -12.541 -1.778 33.273 1.00 92.12 96 ARG A CA 1
ATOM 822 C C . ARG A 1 96 ? -13.786 -1.376 34.064 1.00 92.12 96 ARG A C 1
ATOM 824 O O . ARG A 1 96 ? -13.794 -1.489 35.280 1.00 92.12 96 ARG A O 1
ATOM 831 N N . ARG A 1 97 ? -14.830 -0.871 33.397 1.00 90.19 97 ARG A N 1
ATOM 832 C CA . ARG A 1 97 ? -16.108 -0.564 34.067 1.00 90.19 97 ARG A CA 1
ATOM 833 C C . ARG A 1 97 ? -16.798 -1.840 34.538 1.00 90.19 97 ARG A C 1
ATOM 835 O O . ARG A 1 97 ? -17.211 -1.901 35.683 1.00 90.19 97 ARG A O 1
ATOM 842 N N . GLN A 1 98 ? -16.847 -2.859 33.681 1.00 90.69 98 GLN A N 1
ATOM 843 C CA . GLN A 1 98 ? -17.420 -4.158 34.032 1.00 90.69 98 GLN A CA 1
ATOM 844 C C . GLN A 1 98 ? -16.663 -4.839 35.178 1.00 90.69 98 GLN A C 1
ATOM 846 O O . GLN A 1 98 ? -17.298 -5.465 36.015 1.00 90.69 98 GLN A O 1
ATOM 851 N N . GLU A 1 99 ? -15.336 -4.707 35.250 1.00 90.94 99 GLU A N 1
ATOM 852 C CA . GLU A 1 99 ? -14.542 -5.192 36.389 1.00 90.94 99 GLU A CA 1
ATOM 853 C C . GLU A 1 99 ? -14.975 -4.525 37.705 1.00 90.94 99 GLU A C 1
ATOM 855 O O . GLU A 1 99 ? -15.201 -5.219 38.692 1.00 90.94 99 GLU A O 1
ATOM 860 N N . VAL A 1 100 ? -15.173 -3.201 37.706 1.00 88.31 100 VAL A N 1
ATOM 861 C CA . VAL A 1 100 ? -15.670 -2.468 38.886 1.00 88.31 100 VAL A CA 1
ATOM 862 C C . VAL A 1 100 ? -17.081 -2.918 39.270 1.00 88.31 100 VAL A C 1
ATOM 864 O O . VAL A 1 100 ? -17.328 -3.187 40.444 1.00 88.31 100 VAL A O 1
ATOM 867 N N . ASP A 1 101 ? -17.985 -3.053 38.297 1.00 89.88 101 ASP A N 1
ATOM 868 C CA . ASP A 1 101 ? -19.356 -3.514 38.546 1.00 89.88 101 ASP A CA 1
ATOM 869 C C . ASP A 1 101 ? -19.361 -4.941 39.139 1.00 89.88 101 ASP A C 1
ATOM 871 O O . ASP A 1 101 ? -20.124 -5.246 40.055 1.00 89.88 101 ASP A O 1
ATOM 875 N N . MET A 1 102 ? -18.473 -5.823 38.661 1.00 90.31 102 MET A N 1
ATOM 876 C CA . MET A 1 102 ? -18.320 -7.183 39.192 1.00 90.31 102 MET A CA 1
ATOM 877 C C . MET A 1 102 ? -17.772 -7.195 40.622 1.00 90.31 102 MET A C 1
ATOM 879 O O . MET A 1 102 ? -18.233 -7.996 41.439 1.00 90.31 102 MET A O 1
ATOM 883 N N . ASP A 1 103 ? -16.832 -6.309 40.953 1.00 92.56 103 ASP A N 1
ATOM 884 C CA . ASP A 1 103 ? -16.337 -6.155 42.324 1.00 92.56 103 ASP A CA 1
ATOM 885 C C . ASP A 1 103 ? -17.447 -5.678 43.272 1.00 92.56 103 ASP A C 1
ATOM 887 O O . ASP A 1 103 ? -17.526 -6.131 44.415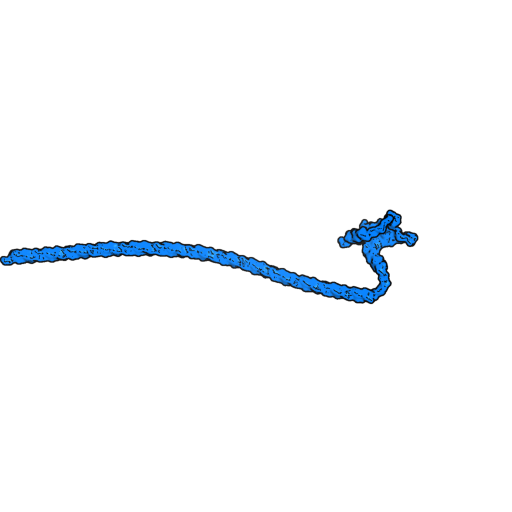 1.00 92.56 103 ASP A O 1
ATOM 891 N N . GLU A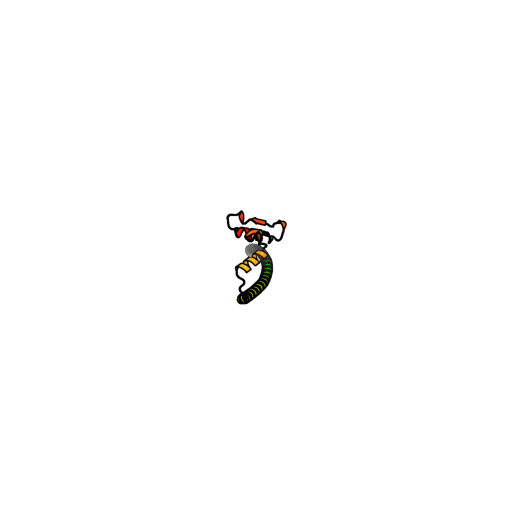 1 104 ? -18.315 -4.770 42.818 1.00 91.19 104 GLU A N 1
ATOM 892 C CA . GLU A 1 104 ? -19.463 -4.294 43.597 1.00 91.19 104 GLU A CA 1
ATOM 893 C C . GLU A 1 104 ? -20.483 -5.408 43.843 1.00 91.19 104 GLU A C 1
ATOM 895 O O . GLU A 1 104 ? -20.861 -5.638 44.994 1.00 91.19 104 GLU A O 1
ATOM 900 N N . ILE A 1 105 ? -20.848 -6.162 42.800 1.00 90.44 105 ILE A N 1
ATOM 901 C CA . ILE A 1 105 ? -21.735 -7.330 42.917 1.00 90.44 105 ILE A CA 1
ATOM 902 C C . ILE A 1 105 ? -21.136 -8.366 43.873 1.00 90.44 105 ILE A C 1
ATOM 904 O O . ILE A 1 105 ? -21.844 -8.916 44.713 1.00 90.44 105 ILE A O 1
ATOM 908 N N . THR A 1 106 ? -19.827 -8.616 43.791 1.00 92.25 106 THR A N 1
ATOM 909 C CA . THR A 1 106 ? -19.147 -9.573 44.677 1.00 92.25 106 THR A CA 1
ATOM 910 C C . THR A 1 106 ? -19.240 -9.135 46.140 1.00 92.25 106 THR A C 1
ATOM 912 O O . THR A 1 106 ? -19.573 -9.944 47.004 1.00 92.25 106 THR A O 1
ATOM 915 N N . ARG A 1 107 ? -19.035 -7.844 46.431 1.00 92.06 107 ARG A N 1
ATOM 916 C CA . ARG A 1 107 ? -19.208 -7.304 47.792 1.00 92.06 107 ARG A CA 1
ATOM 917 C C . ARG A 1 107 ? -20.651 -7.394 48.278 1.00 92.06 107 ARG A C 1
ATOM 919 O O . ARG A 1 107 ? -20.873 -7.656 49.459 1.00 92.06 107 ARG A O 1
ATOM 926 N N . GLU A 1 108 ? -21.625 -7.159 47.402 1.00 91.62 108 GLU A N 1
ATOM 927 C CA . GLU A 1 108 ? -23.043 -7.285 47.745 1.00 91.62 108 GLU A CA 1
ATOM 928 C C . GLU A 1 108 ? -23.410 -8.741 48.063 1.00 91.62 108 GLU A C 1
ATOM 930 O O . GLU A 1 108 ? -24.086 -8.993 49.059 1.00 91.62 108 GLU A O 1
ATOM 935 N N . ILE A 1 109 ? -22.883 -9.707 47.302 1.00 91.12 109 ILE A N 1
ATOM 936 C CA . ILE A 1 109 ? -23.022 -11.140 47.598 1.00 91.12 109 ILE A CA 1
ATOM 937 C C . ILE A 1 109 ? -22.430 -11.465 48.973 1.00 91.12 109 ILE A C 1
ATOM 939 O O . ILE A 1 109 ? -23.127 -12.044 49.801 1.00 91.12 109 ILE A O 1
ATOM 943 N N . GLU A 1 110 ? -21.196 -11.044 49.265 1.00 94.06 110 GLU A N 1
ATOM 944 C CA . GLU A 1 110 ? -20.568 -11.284 50.575 1.00 94.06 110 GLU A CA 1
ATOM 945 C C . GLU A 1 110 ? -21.363 -10.663 51.738 1.00 94.06 110 GLU A C 1
ATOM 947 O O . GLU A 1 110 ? -21.419 -11.219 52.840 1.00 94.06 110 GLU A O 1
ATOM 952 N N . LEU A 1 111 ? -21.970 -9.491 51.521 1.00 94.00 111 LEU A N 1
ATOM 953 C CA . LEU A 1 111 ? -22.834 -8.842 52.506 1.00 94.00 111 LEU A CA 1
ATOM 954 C C . LEU A 1 111 ? -24.103 -9.667 52.748 1.00 94.00 111 LEU A C 1
ATOM 956 O O . LEU A 1 111 ? -24.456 -9.918 53.901 1.00 94.00 111 LEU A O 1
ATOM 960 N N . LEU A 1 112 ? -24.771 -10.097 51.677 1.00 90.50 112 LEU A N 1
ATOM 961 C CA . LEU A 1 112 ? -25.975 -10.921 51.752 1.00 90.50 112 LEU A CA 1
ATOM 962 C C . LEU A 1 112 ? -25.681 -12.275 52.408 1.00 90.50 112 LEU A C 1
ATOM 964 O O . LEU A 1 112 ? -26.444 -12.713 53.264 1.00 90.50 112 LEU A O 1
ATOM 968 N N . GLU A 1 113 ? -24.548 -12.907 52.097 1.00 91.50 113 GLU A N 1
ATOM 969 C CA . GLU A 1 113 ? -24.105 -14.145 52.750 1.00 91.50 113 GLU A CA 1
ATOM 970 C C . GLU A 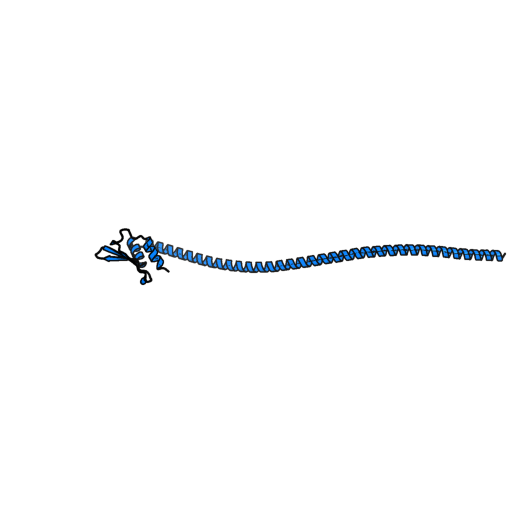1 113 ? -23.897 -13.958 54.259 1.00 91.50 113 GLU A C 1
ATOM 972 O O . GLU A 1 113 ? -24.308 -14.810 55.052 1.00 91.50 113 GLU A O 1
ATOM 977 N N . LYS A 1 114 ? -23.318 -12.827 54.688 1.00 89.06 114 LYS A N 1
ATOM 978 C CA . LYS A 1 114 ? -23.190 -12.493 56.117 1.00 89.06 114 LYS A CA 1
ATOM 979 C C . LYS A 1 114 ? -24.548 -12.279 56.779 1.00 89.06 114 LYS A C 1
ATOM 981 O O . LYS A 1 114 ? -24.768 -12.810 57.864 1.00 89.06 114 LYS A O 1
ATOM 986 N N . GLN A 1 115 ? -25.457 -11.552 56.130 1.00 83.94 115 GLN A N 1
ATOM 987 C CA . GLN A 1 115 ? -26.816 -11.341 56.640 1.00 83.94 115 GLN A CA 1
ATOM 988 C C . GLN A 1 115 ? -27.575 -12.667 56.783 1.00 83.94 115 GLN A C 1
ATOM 990 O O . GLN A 1 115 ? -28.235 -12.880 57.796 1.00 83.94 115 GLN A O 1
ATOM 995 N N . ILE A 1 116 ? -27.431 -13.587 55.823 1.00 84.62 116 ILE A N 1
ATOM 996 C CA . ILE A 1 116 ? -28.003 -14.939 55.907 1.00 84.62 116 ILE A CA 1
ATOM 997 C C . ILE A 1 116 ? -27.431 -15.689 57.116 1.00 84.62 116 ILE A C 1
ATOM 999 O O . ILE A 1 116 ? -28.194 -16.198 57.933 1.00 84.62 116 ILE A O 1
ATOM 1003 N N . GLN A 1 117 ? -26.105 -15.703 57.293 1.00 82.25 117 GLN A N 1
ATOM 1004 C CA . GLN A 1 117 ? -25.476 -16.361 58.445 1.00 82.25 117 GLN A CA 1
ATOM 1005 C C . GLN A 1 117 ? -25.897 -15.754 59.791 1.00 82.25 117 GLN A C 1
ATOM 1007 O O . GLN A 1 117 ? -25.977 -16.469 60.791 1.00 82.25 117 GLN A O 1
ATOM 1012 N N . GLU A 1 118 ? -26.126 -14.442 59.857 1.00 79.56 118 GLU A N 1
ATOM 1013 C CA . GLU A 1 118 ? -26.654 -13.786 61.054 1.00 79.56 118 GLU A CA 1
ATOM 1014 C C . GLU A 1 118 ? -28.092 -14.224 61.332 1.00 79.56 118 GLU A C 1
ATOM 1016 O O . GLU A 1 118 ? -28.387 -14.637 62.454 1.00 79.56 118 GLU A O 1
ATOM 1021 N N . VAL A 1 119 ? -28.965 -14.224 60.322 1.00 74.88 119 VAL A N 1
ATOM 1022 C CA . VAL A 1 119 ? -30.345 -14.715 60.451 1.00 74.88 119 VAL A CA 1
ATOM 1023 C C . VAL A 1 119 ? -30.373 -16.176 60.906 1.00 74.88 119 VAL A C 1
ATOM 1025 O O . VAL A 1 119 ? -31.103 -16.490 61.845 1.00 74.88 119 VAL A O 1
ATOM 1028 N N . ASP A 1 120 ? -29.539 -17.049 60.339 1.00 68.81 120 ASP A N 1
ATOM 1029 C CA . ASP A 1 120 ? -29.436 -18.457 60.749 1.00 68.81 120 ASP A CA 1
ATOM 1030 C C . ASP A 1 120 ? -28.988 -18.605 62.217 1.00 68.81 120 ASP A C 1
ATOM 1032 O O . ASP A 1 120 ? -29.489 -19.459 62.955 1.00 68.81 120 ASP A O 1
ATOM 1036 N N . LYS A 1 121 ? -28.088 -17.732 62.696 1.00 65.50 121 LYS A N 1
ATOM 1037 C CA . LYS A 1 121 ? -27.679 -17.693 64.113 1.00 65.50 121 LYS A CA 1
ATOM 1038 C C . LYS A 1 121 ? -28.803 -17.216 65.032 1.00 65.50 121 LYS A C 1
ATOM 1040 O O . LYS A 1 121 ? -28.943 -17.753 66.129 1.00 65.50 121 LYS A O 1
ATOM 1045 N N . TYR A 1 122 ? -29.612 -16.247 64.602 1.00 60.25 122 TYR A N 1
ATOM 1046 C CA . TYR A 1 122 ? -30.775 -15.788 65.368 1.00 60.25 122 TYR A CA 1
ATOM 1047 C C . TYR A 1 122 ? -31.922 -16.810 65.352 1.00 60.25 122 TYR A C 1
ATOM 1049 O O . TYR A 1 122 ? -32.608 -16.955 66.367 1.00 60.25 122 TYR A O 1
ATOM 1057 N N . GLN A 1 123 ? -32.081 -17.584 64.270 1.00 50.66 123 GLN A N 1
ATOM 1058 C CA . GLN A 1 123 ? -33.033 -18.699 64.194 1.00 50.66 123 GLN A CA 1
ATOM 1059 C C . GLN A 1 123 ? -32.677 -19.843 65.155 1.00 50.66 123 GLN A C 1
ATOM 1061 O O . GLN A 1 123 ? -33.582 -20.466 65.707 1.00 50.66 123 GLN A O 1
ATOM 1066 N N . LEU A 1 124 ? -31.392 -20.067 65.455 1.00 47.28 124 LEU A N 1
ATOM 1067 C CA . LEU A 1 124 ? -30.963 -21.006 66.504 1.00 47.28 124 LEU A CA 1
ATOM 1068 C C . LEU A 1 124 ? -31.294 -20.534 67.936 1.00 47.28 124 LEU A C 1
ATOM 1070 O O . LEU A 1 124 ? -31.236 -21.339 68.864 1.00 47.28 124 LEU A O 1
ATOM 1074 N N . SER A 1 125 ? -31.666 -19.261 68.127 1.00 49.19 125 SER A N 1
ATOM 1075 C CA . SER A 1 125 ? -32.090 -18.708 69.426 1.00 49.19 125 SER A CA 1
ATOM 1076 C C . SER A 1 125 ? -33.568 -18.314 69.512 1.00 49.19 125 SER A C 1
ATOM 1078 O O . SER A 1 125 ? -33.988 -17.755 70.525 1.00 49.19 125 SER A O 1
ATOM 1080 N N . ALA A 1 126 ? -34.382 -18.603 68.495 1.00 46.00 126 ALA A N 1
ATOM 1081 C CA . ALA A 1 126 ? -35.802 -18.289 68.550 1.00 46.00 126 ALA A CA 1
ATOM 1082 C C . ALA A 1 126 ? -36.541 -19.311 69.427 1.00 46.00 126 ALA A C 1
ATOM 1084 O O . ALA A 1 126 ? -36.850 -20.431 69.022 1.00 46.00 126 ALA A O 1
ATOM 1085 N N . THR A 1 127 ? -36.827 -18.881 70.656 1.00 50.41 127 THR A N 1
ATOM 1086 C CA . THR A 1 127 ? -38.154 -18.939 71.278 1.00 50.41 127 THR A CA 1
ATOM 1087 C C . THR A 1 127 ? -39.199 -19.532 70.331 1.00 50.41 127 THR A C 1
ATOM 1089 O O . THR A 1 127 ? -39.464 -18.964 69.273 1.00 50.41 127 THR A O 1
ATOM 1092 N N . THR A 1 128 ? -39.771 -20.677 70.703 1.00 46.94 128 THR A N 1
ATOM 1093 C CA . THR A 1 128 ? -40.796 -21.410 69.948 1.00 46.94 128 THR A CA 1
ATOM 1094 C C . THR A 1 128 ? -42.062 -20.572 69.788 1.00 46.94 128 THR A C 1
ATOM 1096 O O . THR A 1 128 ? -43.038 -20.777 70.502 1.00 46.94 128 THR A O 1
ATOM 1099 N N . VAL A 1 129 ? -42.048 -19.620 68.862 1.00 51.38 129 VAL A N 1
ATOM 1100 C CA . VAL A 1 129 ? -43.263 -19.073 68.270 1.00 51.38 129 VAL A CA 1
ATOM 1101 C C . VAL A 1 129 ? -43.748 -20.152 67.303 1.00 51.38 129 VAL A C 1
ATOM 1103 O O . VAL A 1 129 ? -43.021 -20.487 66.360 1.00 51.38 129 VAL A O 1
ATOM 1106 N N . PRO A 1 130 ? -44.908 -20.781 67.555 1.00 56.25 130 PRO A N 1
ATOM 1107 C CA . PRO A 1 130 ? -45.463 -21.788 66.668 1.00 56.25 130 PRO A CA 1
ATOM 1108 C C . PRO A 1 130 ? -45.493 -21.250 65.238 1.00 56.25 130 PRO A C 1
ATOM 1110 O O . PRO A 1 130 ? -45.901 -20.117 65.004 1.00 56.25 130 PRO A O 1
ATOM 1113 N N . TYR A 1 131 ? -45.081 -22.068 64.271 1.00 48.25 131 TYR A N 1
ATOM 1114 C CA . TYR A 1 131 ? -45.081 -21.745 62.838 1.00 48.25 131 TYR A CA 1
ATOM 1115 C C . TYR A 1 131 ? -46.398 -21.089 62.364 1.00 48.25 131 TYR A C 1
ATOM 1117 O O . TYR A 1 131 ? -46.400 -20.218 61.499 1.00 48.25 131 TYR A O 1
ATOM 1125 N N . THR A 1 132 ? -47.514 -21.449 62.996 1.00 55.12 132 THR A N 1
ATOM 1126 C CA . THR A 1 132 ? -48.840 -20.847 62.829 1.00 55.12 132 THR A CA 1
ATOM 1127 C C . THR A 1 132 ? -48.920 -19.370 63.221 1.00 55.12 132 THR A C 1
ATOM 1129 O O . THR A 1 132 ? -49.526 -18.599 62.489 1.00 55.12 132 THR A O 1
ATOM 1132 N N . GLU A 1 133 ? -48.313 -18.947 64.329 1.00 53.81 133 GLU A N 1
ATOM 1133 C CA . GLU A 1 133 ? -48.320 -17.546 64.782 1.00 53.81 133 GLU A CA 1
ATOM 1134 C C . GLU A 1 133 ? -47.463 -16.657 63.875 1.00 53.81 133 GLU A C 1
ATOM 1136 O O . GLU A 1 133 ? -47.864 -15.545 63.544 1.00 53.81 133 GLU A O 1
ATOM 1141 N N . LEU A 1 134 ? -46.334 -17.180 63.390 1.00 55.09 134 LEU A N 1
ATOM 1142 C CA . LEU A 1 134 ? -45.467 -16.499 62.423 1.00 55.09 134 LEU A CA 1
ATOM 1143 C C . LEU A 1 134 ? -46.168 -16.313 61.071 1.00 55.09 134 LEU A C 1
ATOM 1145 O O . LEU A 1 134 ? -46.112 -15.241 60.473 1.00 55.09 134 LEU A O 1
ATOM 1149 N N . ILE A 1 135 ? -46.881 -17.345 60.616 1.00 57.69 135 ILE A N 1
ATOM 1150 C CA . ILE A 1 135 ? -47.706 -17.276 59.411 1.00 57.69 135 ILE A CA 1
ATOM 1151 C C . ILE A 1 135 ? -48.860 -16.287 59.587 1.00 57.69 135 ILE A C 1
ATOM 1153 O O . ILE A 1 135 ? -49.127 -15.513 58.670 1.00 57.69 135 ILE A O 1
ATOM 1157 N N . MET A 1 136 ? -49.537 -16.288 60.738 1.00 61.56 136 MET A N 1
ATOM 1158 C CA . MET A 1 136 ? -50.617 -15.335 61.004 1.00 61.56 136 MET A CA 1
ATOM 1159 C C . MET A 1 136 ? -50.103 -13.896 61.039 1.00 61.56 136 MET A C 1
ATOM 1161 O O . MET A 1 136 ? -50.694 -13.050 60.378 1.00 61.56 136 MET A O 1
ATOM 1165 N N . ALA A 1 137 ? -48.974 -13.633 61.702 1.00 58.03 137 ALA A N 1
ATOM 1166 C CA . ALA A 1 137 ? -48.356 -12.308 61.731 1.00 58.03 137 ALA A CA 1
ATOM 1167 C C . ALA A 1 137 ? -47.949 -11.829 60.325 1.00 58.03 137 ALA A C 1
ATOM 1169 O O . ALA A 1 137 ? -48.259 -10.704 59.941 1.00 58.03 137 ALA A O 1
ATOM 1170 N N . LEU A 1 138 ? -47.341 -12.705 59.514 1.00 61.78 138 LEU A N 1
ATOM 1171 C CA . LEU A 1 138 ? -47.009 -12.402 58.117 1.00 61.78 138 LEU A CA 1
ATOM 1172 C C . LEU A 1 138 ? -48.259 -12.098 57.284 1.00 61.78 138 LEU A C 1
ATOM 1174 O O . LEU A 1 138 ? -48.262 -11.159 56.492 1.00 61.78 138 LEU A O 1
ATOM 1178 N N . TYR A 1 139 ? -49.339 -12.864 57.452 1.00 64.75 139 TYR A N 1
ATOM 1179 C CA . TYR A 1 139 ? -50.593 -12.597 56.751 1.00 64.75 139 TYR A CA 1
ATOM 1180 C C . TYR A 1 139 ? -51.247 -11.287 57.212 1.00 64.75 139 TYR A C 1
ATOM 1182 O O . TYR A 1 139 ? -51.729 -10.538 56.360 1.00 64.75 139 TYR A O 1
ATOM 1190 N N . GLU A 1 140 ? -51.211 -10.965 58.506 1.00 64.94 140 GLU A N 1
ATOM 1191 C CA . GLU A 1 140 ? -51.700 -9.691 59.045 1.00 64.94 140 GLU A CA 1
ATOM 1192 C C . GLU A 1 140 ? -50.916 -8.488 58.502 1.00 64.94 140 GLU A C 1
ATOM 1194 O O . GLU A 1 140 ? -51.532 -7.508 58.068 1.00 64.94 140 GLU A O 1
ATOM 1199 N N . GLU A 1 141 ? -49.582 -8.569 58.455 1.00 64.38 141 GLU A N 1
ATOM 1200 C CA . GLU A 1 141 ? -48.718 -7.532 57.870 1.00 64.38 141 GLU A CA 1
ATOM 1201 C C . GLU A 1 141 ? -48.945 -7.367 56.361 1.00 64.38 141 GLU A C 1
ATOM 1203 O O . GLU A 1 141 ? -48.931 -6.250 55.842 1.00 64.38 141 GLU A O 1
ATOM 1208 N N . LEU A 1 142 ? -49.255 -8.459 55.658 1.00 63.91 142 LEU A N 1
ATOM 1209 C CA . LEU A 1 142 ? -49.650 -8.450 54.245 1.00 63.91 142 LEU A CA 1
ATOM 1210 C C . LEU A 1 142 ? -51.107 -7.996 54.020 1.00 63.91 142 LEU A C 1
ATOM 1212 O O . LEU A 1 142 ? -51.608 -8.052 52.894 1.00 63.91 142 LEU A O 1
ATOM 1216 N N . GLY A 1 143 ? -51.791 -7.540 55.074 1.00 63.75 143 GLY A N 1
ATOM 1217 C CA . GLY A 1 143 ? -53.133 -6.968 55.019 1.00 63.75 143 GLY A CA 1
ATOM 1218 C C . GLY A 1 143 ? -54.269 -7.991 55.073 1.00 63.75 143 GLY A C 1
ATOM 1219 O O . GLY A 1 143 ? -55.429 -7.618 54.912 1.00 63.75 143 GLY A O 1
ATOM 1220 N N . VAL A 1 144 ? -53.997 -9.270 55.315 1.00 68.62 144 VAL A N 1
ATOM 1221 C CA . VAL A 1 144 ? -55.022 -10.311 55.470 1.00 68.62 144 VAL A CA 1
ATOM 1222 C C . VAL A 1 144 ? -55.513 -10.332 56.917 1.00 68.62 144 VAL A C 1
ATOM 1224 O O . VAL A 1 144 ? -54.792 -10.724 57.824 1.00 68.62 144 VAL A O 1
ATOM 1227 N N . LYS A 1 145 ? -56.761 -9.923 57.143 1.00 72.75 145 LYS A N 1
ATOM 1228 C CA . LYS A 1 145 ? -57.416 -9.907 58.457 1.00 72.75 145 LYS A CA 1
ATOM 1229 C C . LYS A 1 145 ? -58.609 -10.840 58.472 1.00 72.75 145 LYS A C 1
ATOM 1231 O O . LYS A 1 145 ? -59.496 -10.726 57.628 1.00 72.75 145 LYS A O 1
ATOM 1236 N N . VAL A 1 146 ? -58.678 -11.714 59.463 1.00 66.62 146 VAL A N 1
ATOM 1237 C CA . VAL A 1 146 ? -59.864 -12.539 59.708 1.00 66.62 146 VAL A CA 1
ATOM 1238 C C . VAL A 1 146 ? -60.795 -11.779 60.653 1.00 66.62 146 VAL A C 1
ATOM 1240 O O . VAL A 1 146 ? -60.362 -11.246 61.670 1.00 66.62 146 VAL A O 1
ATOM 1243 N N . ILE A 1 147 ? -62.074 -11.674 60.298 1.00 68.81 147 ILE A N 1
ATOM 1244 C CA . ILE A 1 147 ? -63.111 -11.079 61.143 1.00 68.81 147 ILE A CA 1
ATOM 1245 C C . ILE A 1 147 ? -63.877 -12.227 61.790 1.00 68.81 147 ILE A C 1
ATOM 1247 O O . ILE A 1 147 ? -64.462 -13.072 61.105 1.00 68.81 147 ILE A O 1
ATOM 1251 N N . VAL A 1 148 ? -63.853 -12.235 63.120 1.00 66.94 148 VAL A N 1
ATOM 1252 C CA . VAL A 1 148 ? -64.549 -13.209 63.957 1.00 66.94 148 VAL A CA 1
ATOM 1253 C C . VAL A 1 148 ? -65.827 -12.563 64.479 1.00 66.94 148 VAL A C 1
ATOM 1255 O O . VAL A 1 148 ? -65.773 -11.560 65.189 1.00 66.94 148 VAL A O 1
ATOM 1258 N N . GLU A 1 149 ? -66.976 -13.148 64.159 1.00 64.25 149 GLU A N 1
ATOM 1259 C CA . GLU A 1 149 ? -68.274 -12.747 64.706 1.00 64.25 149 GLU A CA 1
ATOM 1260 C C . GLU A 1 149 ? -68.858 -13.927 65.491 1.00 64.25 149 GLU A C 1
ATOM 1262 O O . GLU A 1 149 ? -68.873 -15.060 65.014 1.00 64.25 149 GLU A O 1
ATOM 1267 N N . ASN A 1 150 ? -69.314 -13.681 66.724 1.00 58.97 150 ASN A N 1
ATOM 1268 C CA . ASN A 1 150 ? -69.851 -14.712 67.629 1.00 58.97 150 ASN A CA 1
ATOM 1269 C C . ASN A 1 150 ? -68.907 -15.912 67.868 1.00 58.97 150 ASN A C 1
ATOM 1271 O O . ASN A 1 150 ? -69.357 -17.048 68.002 1.00 58.97 150 ASN A O 1
ATOM 1275 N N . GLY A 1 151 ? -67.593 -15.668 67.921 1.00 55.38 151 GLY A N 1
ATOM 1276 C CA . GLY A 1 151 ? -66.588 -16.706 68.185 1.00 55.38 151 GLY A CA 1
ATOM 1277 C C . GLY A 1 151 ? -66.318 -17.654 67.013 1.00 55.38 151 GLY A C 1
ATOM 1278 O O . GLY A 1 151 ? -65.598 -18.632 67.189 1.00 55.38 151 GLY A O 1
ATOM 1279 N N . GLN A 1 152 ? -66.869 -17.378 65.827 1.00 59.84 152 GLN A N 1
ATOM 1280 C CA . GLN A 1 152 ? -66.574 -18.105 64.595 1.00 59.84 152 GLN A CA 1
ATOM 1281 C C . GLN A 1 152 ? -65.953 -17.168 63.558 1.00 59.84 152 GLN A C 1
ATOM 1283 O O . GLN A 1 152 ? -66.348 -16.011 63.426 1.00 59.84 152 GLN A O 1
ATOM 1288 N N . GLU A 1 153 ? -64.968 -17.668 62.817 1.00 66.00 153 GLU A N 1
ATOM 1289 C CA . GLU A 1 153 ? -64.354 -16.948 61.700 1.00 66.00 153 GLU A CA 1
ATOM 1290 C C . GLU A 1 153 ? -65.373 -16.833 60.558 1.00 66.00 153 GLU A C 1
ATOM 1292 O O . GLU A 1 153 ? -65.686 -17.813 59.878 1.00 66.00 153 GLU A O 1
ATOM 1297 N N . THR A 1 154 ? -65.946 -15.644 60.368 1.00 61.62 154 THR A N 1
ATOM 1298 C CA . THR A 1 154 ? -67.044 -15.434 59.414 1.00 61.62 154 THR A CA 1
ATOM 1299 C C . THR A 1 154 ? -66.582 -14.758 58.130 1.00 61.62 154 THR A C 1
ATOM 1301 O O . THR A 1 154 ? -67.118 -15.064 57.059 1.00 61.62 154 THR A O 1
ATOM 1304 N N . LEU A 1 155 ? -65.577 -13.876 58.189 1.00 69.38 155 LEU A N 1
ATOM 1305 C CA . LEU A 1 155 ? -65.097 -13.128 57.022 1.00 69.38 155 LEU A CA 1
ATOM 1306 C C . LEU A 1 155 ? -63.563 -13.073 56.960 1.00 69.38 155 LEU A C 1
ATOM 1308 O O . LEU A 1 155 ? -62.898 -12.980 57.985 1.00 69.38 155 LEU A O 1
ATOM 1312 N N . ILE A 1 156 ? -63.000 -13.030 55.750 1.00 71.12 156 ILE A N 1
ATOM 1313 C CA . ILE A 1 156 ? -61.599 -12.647 55.511 1.00 71.12 156 ILE A CA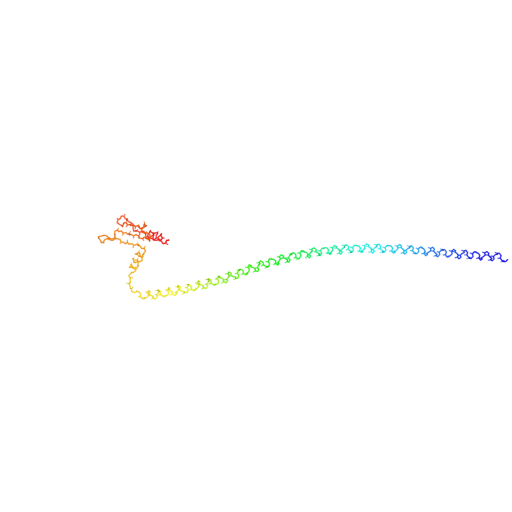 1
ATOM 1314 C C . ILE A 1 156 ? -61.572 -11.331 54.746 1.00 71.12 156 ILE A C 1
ATOM 1316 O O . ILE A 1 156 ? -62.132 -11.213 53.655 1.00 71.12 156 ILE A O 1
ATOM 1320 N N . LYS A 1 157 ? -60.890 -10.341 55.304 1.00 72.69 157 LYS A N 1
ATOM 1321 C CA . LYS A 1 157 ? -60.636 -9.036 54.712 1.00 72.69 157 LYS A CA 1
ATOM 1322 C C . LYS A 1 157 ? -59.204 -8.993 54.193 1.00 72.69 157 LYS A C 1
ATOM 1324 O O . LYS A 1 157 ? -58.273 -9.241 54.940 1.00 72.69 157 LYS A O 1
ATOM 1329 N N . LEU A 1 158 ? -59.028 -8.666 52.922 1.00 72.06 158 LEU A N 1
ATOM 1330 C CA . LEU A 1 158 ? -57.730 -8.381 52.327 1.00 72.06 158 LEU A CA 1
ATOM 1331 C C . LEU A 1 158 ? -57.618 -6.865 52.162 1.00 72.06 158 LEU A C 1
ATOM 1333 O O . LEU A 1 158 ? -58.321 -6.276 51.340 1.00 72.06 158 LEU A O 1
ATOM 1337 N N . ASP A 1 159 ? -56.788 -6.241 52.987 1.00 67.56 159 ASP A N 1
ATOM 1338 C CA . ASP A 1 159 ? -56.428 -4.831 52.937 1.00 67.56 159 ASP A CA 1
ATOM 1339 C C . ASP A 1 159 ? -55.241 -4.641 51.983 1.00 67.56 159 ASP A C 1
ATOM 1341 O O . ASP A 1 159 ? -54.217 -5.306 52.093 1.00 67.56 159 ASP A O 1
ATOM 1345 N N . SER A 1 160 ? -55.375 -3.712 51.040 1.00 65.00 160 SER A N 1
ATOM 1346 C CA . SER A 1 160 ? -54.278 -3.240 50.190 1.00 65.00 160 SER A CA 1
ATOM 1347 C C . SER A 1 160 ? -53.788 -1.866 50.650 1.00 65.00 160 SER A C 1
ATOM 1349 O O . SER A 1 160 ? -54.511 -1.151 51.346 1.00 65.00 160 SER A O 1
ATOM 1351 N N . TYR A 1 161 ? -52.593 -1.462 50.202 1.00 63.31 161 TYR A N 1
ATOM 1352 C CA . TYR A 1 161 ? -52.026 -0.132 50.472 1.00 63.31 161 TYR A CA 1
ATOM 1353 C C . TYR A 1 161 ? -52.990 1.014 50.092 1.00 63.31 161 TYR A C 1
ATOM 1355 O O . TYR A 1 161 ? -53.177 1.958 50.860 1.00 63.31 161 TYR A O 1
ATOM 1363 N N . ASP A 1 162 ? -53.697 0.890 48.960 1.00 60.84 162 ASP A N 1
ATOM 1364 C CA . ASP A 1 162 ? -54.854 1.735 48.642 1.00 60.84 162 ASP A CA 1
ATOM 1365 C C . ASP A 1 162 ? -56.134 1.155 49.270 1.00 60.84 162 ASP A C 1
ATOM 1367 O O . ASP A 1 162 ? -56.652 0.125 48.826 1.00 60.84 162 ASP A O 1
ATOM 1371 N N . LYS A 1 163 ? -56.692 1.844 50.275 1.00 62.88 163 LYS A N 1
ATOM 1372 C CA . LYS A 1 163 ? -57.922 1.443 50.989 1.00 62.88 163 LYS A CA 1
ATOM 1373 C C . LYS A 1 163 ? -59.159 1.325 50.084 1.00 62.88 163 LYS A C 1
ATOM 1375 O O . LYS A 1 163 ? -60.161 0.754 50.509 1.00 62.88 163 LYS A O 1
ATOM 1380 N N . LYS A 1 164 ? -59.123 1.843 48.848 1.00 62.53 164 LYS A N 1
ATOM 1381 C CA . LYS A 1 164 ? -60.210 1.677 47.862 1.00 62.53 164 LYS A CA 1
ATOM 1382 C C . LYS A 1 164 ? -60.276 0.270 47.256 1.00 62.53 164 LYS A C 1
ATOM 1384 O O . LYS A 1 164 ? -61.292 -0.075 46.660 1.00 62.53 164 LYS A O 1
ATOM 1389 N N . HIS A 1 165 ? -59.214 -0.526 47.393 1.00 62.28 165 HIS A N 1
ATOM 1390 C CA . HIS A 1 165 ? -59.077 -1.839 46.754 1.00 62.28 165 HIS A CA 1
ATOM 1391 C C . HIS A 1 165 ? -59.211 -3.019 47.730 1.00 62.28 165 HIS A C 1
ATOM 1393 O O . HIS A 1 165 ? -59.097 -4.172 47.312 1.00 62.28 165 HIS A O 1
ATOM 1399 N N . THR A 1 166 ? -59.549 -2.736 48.992 1.00 68.56 166 THR A N 1
ATOM 1400 C CA . THR A 1 166 ? -59.863 -3.733 50.017 1.00 68.56 166 THR A CA 1
ATOM 1401 C C . THR A 1 166 ? -60.993 -4.667 49.570 1.00 68.56 166 THR A C 1
ATOM 1403 O O . THR A 1 166 ? -62.045 -4.219 49.108 1.00 68.56 166 THR A O 1
ATOM 1406 N N . ARG A 1 167 ? -60.817 -5.979 49.763 1.00 69.44 167 ARG A N 1
ATOM 1407 C CA . ARG A 1 167 ? -61.847 -6.997 49.486 1.00 69.44 167 ARG A CA 1
ATOM 1408 C C . ARG A 1 167 ? -62.236 -7.754 50.744 1.00 69.44 167 ARG A C 1
ATOM 1410 O O . ARG A 1 167 ? -61.374 -8.100 51.538 1.00 69.44 167 ARG A O 1
ATOM 1417 N N . VAL A 1 168 ? -63.523 -8.060 50.894 1.00 69.12 168 VAL A N 1
ATOM 1418 C CA . VAL A 1 168 ? -64.050 -8.875 52.000 1.00 69.12 168 VAL A CA 1
ATOM 1419 C C . VAL A 1 168 ? -64.709 -10.123 51.423 1.00 69.12 168 VAL A C 1
ATOM 1421 O O . VAL A 1 168 ? -65.599 -10.027 50.579 1.00 69.12 168 VAL A O 1
ATOM 1424 N N . TYR A 1 169 ? -64.265 -11.290 51.873 1.00 67.06 169 TYR A N 1
ATOM 1425 C CA . TYR A 1 169 ? -64.806 -12.595 51.513 1.00 67.06 169 TYR A CA 1
ATOM 1426 C C . TYR A 1 169 ? -65.570 -13.172 52.700 1.00 67.06 169 TYR A C 1
ATOM 1428 O O . TYR A 1 169 ? -65.092 -13.108 53.827 1.00 67.06 169 TYR A O 1
ATOM 1436 N N . ASN A 1 170 ? -66.750 -13.740 52.449 1.00 65.25 170 ASN A N 1
ATOM 1437 C CA . ASN A 1 170 ? -67.552 -14.402 53.475 1.00 65.25 170 ASN A CA 1
ATOM 1438 C C . ASN 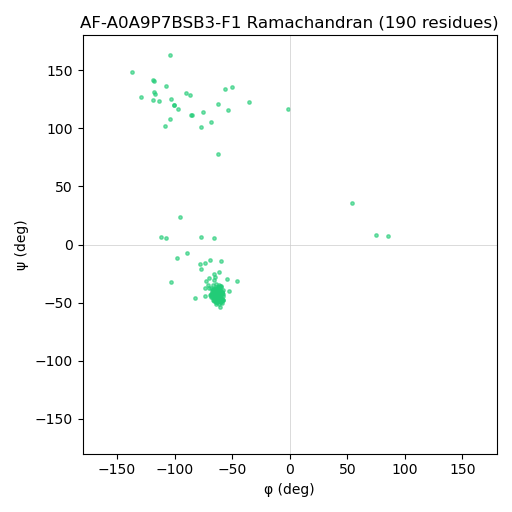A 1 170 ? -67.305 -15.915 53.432 1.00 65.25 170 ASN A C 1
ATOM 1440 O O . ASN A 1 170 ? -67.625 -16.564 52.432 1.00 65.25 170 ASN A O 1
ATOM 1444 N N . LEU A 1 171 ? -66.751 -16.451 54.520 1.00 63.50 171 LEU A N 1
ATOM 1445 C CA . LEU A 1 171 ? -66.368 -17.856 54.663 1.00 63.50 171 LEU A CA 1
ATOM 1446 C C . LEU A 1 171 ? -67.583 -18.787 54.743 1.00 63.50 171 LEU A C 1
ATOM 1448 O O . LEU A 1 171 ? -67.524 -19.916 54.274 1.00 63.50 171 LEU A O 1
ATOM 1452 N N . GLN A 1 172 ? -68.716 -18.303 55.255 1.00 61.97 172 GLN A N 1
ATOM 1453 C CA . GLN A 1 172 ? -69.935 -19.103 55.406 1.00 61.97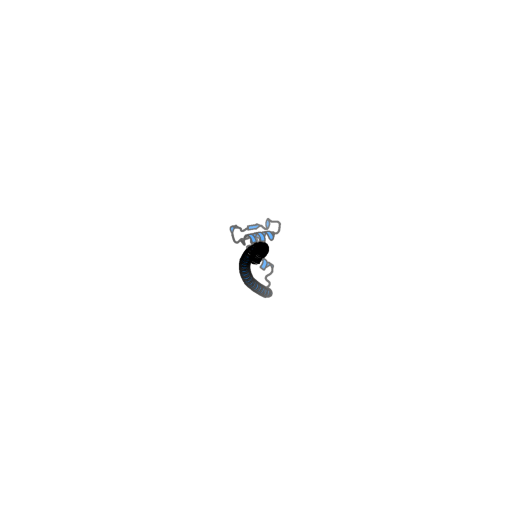 172 GLN A CA 1
ATOM 1454 C C . GLN A 1 172 ? -70.711 -19.294 54.095 1.00 61.97 172 GLN A C 1
ATOM 1456 O O . GLN A 1 172 ? -71.560 -20.177 54.004 1.00 61.97 172 GLN A O 1
ATOM 1461 N N . LYS A 1 173 ? -70.444 -18.477 53.065 1.00 57.84 173 LYS A N 1
ATOM 1462 C CA . LYS A 1 173 ? -71.096 -18.584 51.744 1.00 57.84 173 LYS A CA 1
ATOM 1463 C C . LYS A 1 173 ? -70.264 -19.330 50.699 1.00 57.84 173 LYS A C 1
ATOM 1465 O O . LYS A 1 173 ? -70.788 -19.648 49.634 1.00 57.84 173 LYS A O 1
ATOM 1470 N N . GLN A 1 174 ? -68.984 -19.590 50.966 1.00 54.03 174 GLN A N 1
ATOM 1471 C CA . GLN A 1 174 ? -68.086 -20.275 50.037 1.00 54.03 174 GLN A CA 1
ATOM 1472 C C . GLN A 1 174 ? -67.793 -21.692 50.549 1.00 54.03 174 GLN A C 1
ATOM 1474 O O . GLN A 1 174 ? -66.954 -21.883 51.415 1.00 54.03 174 GLN A O 1
ATOM 1479 N N . ASN A 1 175 ? -68.453 -22.702 49.969 1.00 47.72 175 ASN A N 1
ATOM 1480 C CA . ASN A 1 175 ? -68.258 -24.132 50.287 1.00 47.72 175 ASN A CA 1
ATOM 1481 C C . ASN A 1 175 ? -66.863 -24.692 49.926 1.00 47.72 175 ASN A C 1
ATOM 1483 O O . ASN A 1 175 ? -66.623 -25.895 50.031 1.00 47.72 175 ASN A O 1
ATOM 1487 N N . HIS A 1 176 ? -65.938 -23.848 49.475 1.00 49.28 176 HIS A N 1
ATOM 1488 C CA . HIS A 1 176 ? -64.592 -24.243 49.095 1.00 49.28 176 HIS A CA 1
ATOM 1489 C C . HIS A 1 176 ? -63.592 -23.337 49.801 1.00 49.28 176 HIS A C 1
ATOM 1491 O O . HIS A 1 176 ? -63.694 -22.115 49.711 1.00 49.28 176 HIS A O 1
ATOM 1497 N N . LEU A 1 177 ? -62.641 -23.977 50.491 1.00 55.00 177 LEU A N 1
ATOM 1498 C CA . LEU A 1 177 ? -61.444 -23.376 51.078 1.00 55.00 177 LEU A CA 1
ATOM 1499 C C . LEU A 1 177 ? -60.934 -22.247 50.176 1.00 55.00 177 LEU A C 1
ATOM 1501 O O . LEU A 1 177 ? -60.680 -22.471 48.989 1.00 55.00 177 LEU A O 1
ATOM 1505 N N . ILE A 1 178 ? -60.822 -21.035 50.727 1.00 57.94 178 ILE A N 1
ATOM 1506 C CA . ILE A 1 178 ? -60.326 -19.871 49.990 1.00 57.94 178 ILE A CA 1
ATOM 1507 C C . ILE A 1 178 ? -58.970 -20.241 49.390 1.00 57.94 178 ILE A C 1
ATOM 1509 O O . ILE A 1 178 ? -58.017 -20.528 50.110 1.00 57.94 178 ILE A O 1
ATOM 1513 N N . ASN A 1 179 ? -58.902 -20.270 48.057 1.00 60.84 179 ASN A N 1
ATOM 1514 C CA . ASN A 1 179 ? -57.703 -20.690 47.347 1.00 60.84 179 ASN A CA 1
ATOM 1515 C C . ASN A 1 179 ? -56.548 -19.722 47.679 1.00 60.84 179 ASN A C 1
ATOM 1517 O O . ASN A 1 179 ? -56.660 -18.532 47.356 1.00 60.84 179 ASN A O 1
ATOM 1521 N N . PRO A 1 180 ? -55.427 -20.206 48.248 1.00 60.25 180 PRO A N 1
ATOM 1522 C CA . PRO A 1 180 ? -54.275 -19.373 48.596 1.00 60.25 180 PRO A CA 1
ATOM 1523 C C . PRO A 1 180 ? -53.741 -18.544 47.417 1.00 60.25 180 PRO A C 1
ATOM 1525 O O . PRO A 1 180 ? -53.285 -17.416 47.599 1.00 60.25 180 PRO A O 1
ATOM 1528 N N . ASN A 1 181 ? -53.883 -19.035 46.181 1.00 60.44 181 ASN A N 1
ATOM 1529 C CA . ASN A 1 181 ? -53.468 -18.311 44.976 1.00 60.44 181 ASN A CA 1
ATOM 1530 C C . ASN A 1 181 ? -54.276 -17.024 44.744 1.00 60.44 181 ASN A C 1
ATOM 1532 O O . ASN A 1 181 ? -53.776 -16.078 44.134 1.00 60.44 181 ASN A O 1
ATOM 1536 N N . VAL A 1 182 ? -55.525 -16.960 45.215 1.00 63.56 182 VAL A N 1
ATOM 1537 C CA . VAL A 1 182 ? -56.368 -15.758 45.106 1.00 63.56 182 VAL A CA 1
ATOM 1538 C C . VAL A 1 182 ? -55.894 -14.680 46.078 1.00 63.56 182 VAL A C 1
ATOM 1540 O O . VAL A 1 182 ? -55.873 -13.505 45.709 1.00 63.56 182 VAL A O 1
ATOM 1543 N N . ILE A 1 183 ? -55.465 -15.086 47.275 1.00 63.34 183 ILE A N 1
ATOM 1544 C CA . ILE A 1 183 ? -54.882 -14.203 48.291 1.00 63.34 183 ILE A CA 1
ATOM 1545 C C . ILE A 1 183 ? -53.566 -13.619 47.760 1.00 63.34 183 ILE A C 1
ATOM 1547 O O . ILE A 1 183 ? -53.433 -12.399 47.659 1.00 63.34 183 ILE A O 1
ATOM 1551 N N . TRP A 1 184 ? -52.657 -14.470 47.272 1.00 62.78 184 TRP A N 1
ATOM 1552 C CA . TRP A 1 184 ? -51.388 -14.035 46.674 1.00 62.78 184 TRP A CA 1
ATOM 1553 C C . TRP A 1 184 ? -51.571 -13.099 45.475 1.00 62.78 184 TRP A C 1
ATOM 1555 O O . TRP A 1 184 ? -50.885 -12.080 45.358 1.00 62.78 184 TRP A O 1
ATOM 1565 N N . LYS A 1 185 ? -52.540 -13.379 44.594 1.00 65.88 185 LYS A N 1
ATOM 1566 C CA . LYS A 1 185 ? -52.860 -12.514 43.444 1.00 65.88 185 LYS A CA 1
ATOM 1567 C C . LYS A 1 185 ? -53.416 -11.148 43.858 1.00 65.88 185 LYS A C 1
ATOM 1569 O O . LYS A 1 185 ? -53.346 -10.201 43.076 1.00 65.88 185 LYS A O 1
ATOM 1574 N N . HIS A 1 186 ? -54.023 -11.044 45.036 1.00 64.06 186 HIS A N 1
ATOM 1575 C CA . HIS A 1 186 ? -54.540 -9.781 45.549 1.00 64.06 186 HIS A CA 1
ATOM 1576 C C . HIS A 1 186 ? -53.431 -8.946 46.201 1.00 64.06 186 HIS A C 1
ATOM 1578 O O . HIS A 1 186 ? -53.288 -7.778 45.850 1.00 64.06 186 HIS A O 1
ATOM 1584 N N . ILE A 1 187 ? -52.594 -9.567 47.038 1.00 63.72 187 ILE A N 1
ATOM 1585 C CA . ILE A 1 187 ? -51.438 -8.924 47.687 1.00 63.72 187 ILE A CA 1
ATOM 1586 C C . ILE A 1 187 ? -50.446 -8.394 46.637 1.00 63.72 187 ILE A C 1
ATOM 1588 O O . ILE A 1 187 ? -50.090 -7.220 46.645 1.00 63.72 187 ILE A O 1
ATOM 1592 N N . SER A 1 188 ? -50.079 -9.220 45.650 1.00 61.91 188 SER A N 1
ATOM 1593 C CA . SER A 1 188 ? -49.143 -8.843 44.571 1.00 61.91 188 SER A CA 1
ATOM 1594 C C . SER A 1 188 ? -49.618 -7.685 43.689 1.00 61.91 188 SER A C 1
ATOM 1596 O O . SER A 1 188 ? -48.801 -6.992 43.089 1.00 61.91 188 SER A O 1
ATOM 1598 N N . LYS A 1 189 ? -50.931 -7.435 43.603 1.00 61.59 189 LYS A N 1
ATOM 1599 C CA . LYS A 1 189 ? -51.464 -6.275 42.875 1.00 61.59 189 LYS A CA 1
ATOM 1600 C C . LYS A 1 189 ? -51.315 -4.961 43.642 1.00 61.59 189 LYS A C 1
ATOM 1602 O O . LYS A 1 189 ? -51.367 -3.917 43.003 1.00 61.59 189 LYS A O 1
ATOM 1607 N N . GLY A 1 190 ? -51.159 -5.016 44.965 1.00 53.84 190 GLY A N 1
ATOM 1608 C CA . GLY A 1 190 ? -50.960 -3.849 45.826 1.00 53.84 190 GLY A CA 1
ATOM 1609 C C . GLY A 1 190 ? -49.495 -3.438 46.022 1.00 53.84 190 GLY A C 1
ATOM 1610 O O . GLY A 1 190 ? -49.264 -2.394 46.615 1.00 53.84 190 GLY A O 1
ATOM 1611 N N . LEU A 1 191 ? -48.533 -4.232 45.532 1.00 49.12 191 LEU A N 1
ATOM 1612 C CA . LEU A 1 191 ? -47.079 -4.018 45.657 1.00 49.12 191 LEU A CA 1
ATOM 1613 C C . LEU A 1 191 ? -46.453 -3.300 44.436 1.00 49.12 191 LEU A C 1
ATOM 1615 O O . LEU A 1 191 ? -45.270 -3.481 44.159 1.00 49.12 191 LEU A O 1
ATOM 1619 N N . LYS A 1 192 ? -47.245 -2.536 43.673 1.00 41.19 192 LYS A N 1
ATOM 1620 C CA . LYS A 1 192 ? -46.763 -1.710 42.551 1.00 41.19 192 LYS A CA 1
ATOM 1621 C C . LYS A 1 192 ? -46.587 -0.256 42.950 1.00 41.19 192 LYS A C 1
ATOM 1623 O O . LYS A 1 192 ? -47.483 0.248 43.659 1.00 41.19 192 LYS A O 1
#

Solvent-accessible surface area (backbone atoms only — not comparable to full-atom values): 10647 Å² total; per-residue (Å²): 119,64,68,65,50,53,50,52,52,52,52,50,54,51,51,52,54,50,54,52,48,53,54,51,52,51,51,52,54,52,51,50,55,50,48,57,49,50,52,53,53,48,53,51,48,51,51,54,49,48,55,51,49,55,50,50,52,50,51,53,50,54,50,54,52,52,50,52,51,52,54,49,53,51,52,54,50,51,56,50,49,55,51,51,51,53,51,48,57,49,48,54,54,49,52,56,50,52,53,54,54,50,53,51,52,51,51,51,49,56,48,51,54,49,52,51,56,50,51,55,56,51,59,77,65,55,72,88,67,54,70,63,57,58,50,49,50,52,37,44,76,59,26,42,41,77,43,65,56,96,91,37,80,41,32,42,34,41,44,39,84,56,75,90,68,47,46,78,44,56,53,84,79,45,98,56,82,81,56,66,68,60,54,51,58,51,47,63,66,48,75,114

pLDDT: mean 80.47, std 17.0, range [41.19, 97.81]

Foldseek 3Di:
DPVVVVVVVVVVVVVVVVVVVVVVVVVVVVVVVVVVVVVVVVVVVVVVVVVVVVVVVVVVVVVVVVVVVVVVVVVVVVVVVVVVVVVVVVVVVVVVVVVVVVVVVVVVVVVVVVVVVVVVVVVVVDDCPDPVNVVVVVCVVLQWDFDDDPNHRFKIWRAAPPNVLIDIDGPVPDPDDDPVVVSVVSSVVRPD

Mean predicted aligned error: 19.17 Å

Radius of gyration: 62.43 Å; Cα contacts (8 Å, |Δi|>4): 67; chains: 1; bounding box: 137×41×153 Å

Sequence (192 aa):
MTEQYEKYLQQTQEVEKLLASIKALELIKQNKKLQDTVEQTFDLYKHNHNERHDSLENELYELKVKEAEIIQEYHELCQRNEKFKKEQEKLEKNTRRQEVDMDEITREIELLEKQIQEVDKYQLSATTVPYTELIMALYEELGVKVIVENGQETLIKLDSYDKKHTRVYNLQKQNHLINPNVIWKHISKGLK

Organism: Rhizopus oryzae (NCBI:txid64495)

Secondary structure (DSSP, 8-state):
-HHHHHHHHHHHHHHHHHHHHHHHHHHHHHHHHHHHHHHHHHHHHHHHHHHHHHHHHHHHHHHHHHHHHHHHHHHHHHHHHHHHHHHHHHHHHHHHHHHHHHHHHHHHHHHHHHHHHHHHHHHTT-----HHHHHHHHHHHTTEEEEEETTEEEEEEE--SSGGG-EEEETTT-SS---HHHHHHHHTTS--